Protein AF-A0A3D8IFV5-F1 (afdb_monomer)

Foldseek 3Di:
DDDLLLLLLLLLVLQLCCLVVPVVSLVCLQVSCVVSVQDDPSSVVSNCLNVLLVVCVVVQLLLLVLLDQPDDSVPDDSSLSSLSSSLLSCLQPNPDDNVVSLVSSLVSCVVPHDPVSSVVSSSSSVSCNVCSPDDSVRSVVSVVVSVVVVVVVVVVVVVVVVVVVVVVVVVPDDDDDDDDDDDDDDDDDDDDDDDDDDDDDDDDDDDDDDDDDDDDDDDDDDDDDDDDPDDDDDPPDPPPPPPPDDDDDD

Solvent-accessible surface area (backbone atoms only — not comparable to full-atom values): 16114 Å² total; per-residue (Å²): 130,70,50,72,67,59,36,48,52,52,38,32,52,53,42,27,44,33,75,72,71,37,64,70,48,74,80,42,50,66,61,54,33,51,76,71,58,35,54,69,74,51,35,54,51,35,51,51,54,45,53,53,34,66,76,36,45,71,63,43,50,51,50,52,43,68,50,38,85,90,58,62,70,85,76,50,52,60,62,59,46,21,40,49,41,51,36,48,41,43,56,64,73,44,90,62,57,57,68,57,45,49,52,52,42,38,56,48,29,65,75,77,50,54,78,69,52,31,58,51,53,48,57,40,49,54,45,38,67,74,49,54,85,60,52,72,67,58,53,51,52,52,51,50,54,54,50,53,55,53,50,54,51,52,51,52,52,52,53,52,50,56,52,51,55,54,54,56,62,63,70,70,63,81,79,82,81,76,82,91,82,83,88,87,88,86,89,87,83,90,81,91,80,90,86,89,87,85,89,81,89,81,91,88,87,85,88,85,87,86,83,88,82,88,84,84,90,85,90,82,81,89,86,80,89,79,86,86,87,77,79,88,88,82,88,84,67,84,87,73,82,83,82,86,80,75,86,79,88,132

Nearest PDB structures (foldseek):
  3imq-assembly1_A  TM=9.068E-01  e=9.605E-07  Escherichia coli K-12
  1tzw-assembly1_A  TM=9.323E-01  e=2.383E-06  Thermotoga maritima
  4eya-assembly1_A  TM=8.984E-01  e=5.123E-06  Aquifex aeolicus VF5
  1eyv-assembly1_A  TM=8.604E-01  e=5.123E-06  Mycobacterium tuberculosis
  3d3c-assembly3_C  TM=8.234E-01  e=8.264E-06  Escherichia coli K-12

InterPro domains:
  IPR006027 NusB/RsmB/TIM44 [PF01029] (6-130)
  IPR011605 NusB antitermination factor [MF_00073] (2-133)
  IPR011605 NusB antitermination factor [PTHR11078] (44-133)
  IPR011605 NusB antitermination factor [TIGR01951] (4-131)
  IPR035926 NusB-like superfamily [G3DSA:1.10.940.10] (1-135)
  IPR035926 NusB-like superfamily [SSF48013] (3-132)

Organism: NCBI:txid60246

pLDDT: mean 73.93, std 26.64, range [28.56, 98.62]

Mean predicted aligned error: 16.85 Å

Sequence (250 aa):
MATRSQVREVVVQLLYAYDSGNEGISKFVEEILEEHKIKNAQKNFAQELFSGVIANLESLDLRITHQLKDWDFERIGNIERAILRLGAYEIVFSKVDKAVVINEALEIAKNFSYELSVKFINGVLDGIAKNYKLSLKEIQVILEQQKISKEEEKARQKANETSKESLQKTIQKPRKVFGKSKVNTLKNTKSSRATKAKSKKSHHFKDKKSESRDSKSSKTKDLAAAQTKRGGKSGEKIQKNFKNLTPKDK

Structure (mmCIF, N/CA/C/O backbone):
data_AF-A0A3D8IFV5-F1
#
_entry.id   AF-A0A3D8IFV5-F1
#
loop_
_atom_site.group_PDB
_atom_site.id
_atom_site.type_symbol
_atom_site.label_atom_id
_atom_site.label_alt_id
_atom_site.label_comp_id
_atom_site.label_asym_id
_atom_site.label_entity_id
_atom_site.label_seq_id
_atom_site.pdbx_PDB_ins_code
_atom_site.Cartn_x
_atom_site.Cartn_y
_atom_site.Cartn_z
_atom_site.occupancy
_atom_site.B_iso_or_equiv
_atom_site.auth_seq_id
_atom_site.auth_comp_id
_atom_site.auth_asym_id
_atom_site.auth_atom_id
_atom_site.pdbx_PDB_model_num
ATOM 1 N N . MET A 1 1 ? -8.211 7.056 22.423 1.00 76.56 1 MET A N 1
ATOM 2 C CA . MET A 1 1 ? -8.727 6.429 21.183 1.00 76.56 1 MET A CA 1
ATOM 3 C C . MET A 1 1 ? -7.559 6.264 20.232 1.00 76.56 1 MET A C 1
ATOM 5 O O . MET A 1 1 ? -6.686 7.122 20.261 1.00 76.56 1 MET A O 1
ATOM 9 N N . ALA A 1 2 ? -7.519 5.185 19.449 1.00 90.06 2 ALA A N 1
ATOM 10 C CA . ALA A 1 2 ? -6.468 5.008 18.449 1.00 90.06 2 ALA A CA 1
ATOM 11 C C . ALA A 1 2 ? -6.519 6.135 17.402 1.00 90.06 2 ALA A C 1
ATOM 13 O O . ALA A 1 2 ? -7.611 6.592 17.037 1.00 90.06 2 ALA A O 1
ATOM 14 N N . THR A 1 3 ? -5.360 6.603 16.944 1.00 95.69 3 THR A N 1
ATOM 15 C CA . THR A 1 3 ? -5.266 7.590 15.859 1.00 95.69 3 THR A CA 1
ATOM 16 C C . THR A 1 3 ? -5.477 6.916 14.504 1.00 95.69 3 THR A C 1
ATOM 18 O O . THR A 1 3 ? -5.359 5.697 14.382 1.00 95.69 3 THR A O 1
ATOM 21 N N . ARG A 1 4 ? -5.781 7.693 13.456 1.00 95.94 4 ARG A N 1
ATOM 22 C CA . ARG A 1 4 ? -5.881 7.122 12.101 1.00 95.94 4 ARG A CA 1
ATOM 23 C C . ARG A 1 4 ? -4.552 6.569 11.598 1.00 95.94 4 ARG A C 1
ATOM 25 O O . ARG A 1 4 ? -4.563 5.552 10.918 1.00 95.94 4 ARG A O 1
ATOM 32 N N . SER A 1 5 ? -3.434 7.169 11.994 1.00 95.56 5 SER A N 1
ATOM 33 C CA . SER A 1 5 ? -2.099 6.653 11.688 1.00 95.56 5 SER A CA 1
ATOM 34 C C . SER A 1 5 ? -1.881 5.276 12.323 1.00 95.56 5 SER A C 1
ATOM 36 O O . SER A 1 5 ? -1.523 4.339 11.621 1.00 95.56 5 SER A O 1
ATOM 38 N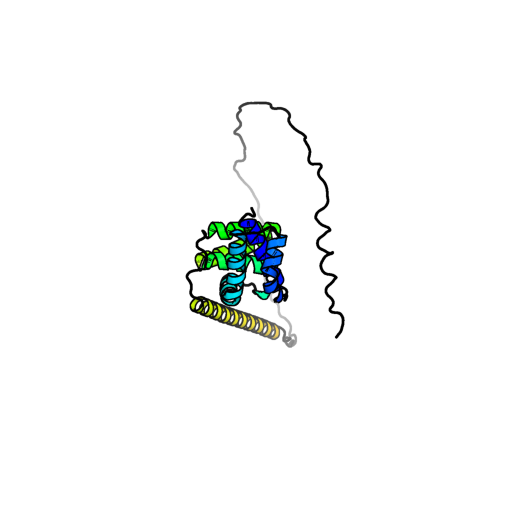 N . GLN A 1 6 ? -2.236 5.101 13.604 1.00 96.44 6 GLN A N 1
ATOM 39 C CA . GLN A 1 6 ? -2.173 3.791 14.273 1.00 96.44 6 GLN A CA 1
ATOM 40 C C . GLN A 1 6 ? -3.067 2.746 13.597 1.00 96.44 6 GLN A C 1
ATOM 42 O O . GLN A 1 6 ? -2.685 1.587 13.478 1.00 96.44 6 GLN A O 1
ATOM 47 N N . VAL A 1 7 ? -4.254 3.147 13.129 1.00 97.94 7 VAL A N 1
ATOM 48 C CA . VAL A 1 7 ? -5.128 2.251 12.361 1.00 97.94 7 VAL A CA 1
ATOM 49 C C . VAL A 1 7 ? -4.447 1.794 11.071 1.00 97.94 7 VAL A C 1
ATOM 51 O O . VAL A 1 7 ? -4.429 0.598 10.793 1.00 97.94 7 VAL A O 1
ATOM 54 N N . ARG A 1 8 ? -3.854 2.715 10.304 1.00 98.12 8 ARG A N 1
ATOM 55 C CA . ARG A 1 8 ? -3.148 2.373 9.062 1.00 98.12 8 ARG A CA 1
ATOM 56 C C . ARG A 1 8 ? -1.954 1.458 9.302 1.00 98.12 8 ARG A C 1
ATOM 58 O O . ARG A 1 8 ? -1.772 0.520 8.537 1.00 98.12 8 ARG A O 1
ATOM 65 N N . GLU A 1 9 ? -1.185 1.682 10.365 1.00 97.81 9 GLU A N 1
ATOM 66 C CA . GLU A 1 9 ? -0.072 0.798 10.735 1.00 97.81 9 GLU A CA 1
ATOM 67 C C . GLU A 1 9 ? -0.542 -0.646 10.949 1.00 97.81 9 GLU A C 1
ATOM 69 O O . GLU A 1 9 ? 0.073 -1.577 10.432 1.00 97.81 9 GLU A O 1
ATOM 74 N N . VAL A 1 10 ? -1.660 -0.840 11.658 1.00 98.00 10 VAL A N 1
ATOM 75 C CA . VAL A 1 10 ? -2.229 -2.179 11.876 1.00 98.00 10 VAL A CA 1
ATOM 76 C C . VAL A 1 10 ? -2.771 -2.773 10.575 1.00 98.00 10 VAL A C 1
ATOM 78 O O . VAL A 1 10 ? -2.558 -3.952 10.306 1.00 98.00 10 VAL A O 1
ATOM 81 N N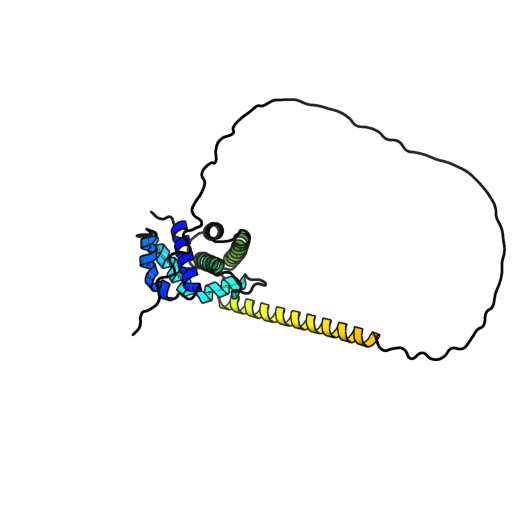 . VAL A 1 11 ? -3.405 -1.969 9.716 1.00 98.31 11 VAL A N 1
ATOM 82 C CA . VAL A 1 11 ? -3.851 -2.434 8.391 1.00 98.31 11 VAL A CA 1
ATOM 83 C C . VAL A 1 11 ? -2.666 -2.876 7.528 1.00 98.31 11 VAL A C 1
ATOM 85 O O . VAL A 1 11 ? -2.743 -3.919 6.886 1.00 98.31 11 VAL A O 1
ATOM 88 N N . VAL A 1 12 ? -1.542 -2.155 7.552 1.00 98.25 12 VAL A N 1
ATOM 89 C CA . VAL A 1 12 ? -0.317 -2.569 6.849 1.00 98.25 12 VAL A CA 1
ATOM 90 C C . VAL A 1 12 ? 0.221 -3.893 7.389 1.00 98.25 12 VAL A C 1
ATOM 92 O O . VAL A 1 12 ? 0.628 -4.739 6.598 1.00 98.25 12 VAL A O 1
ATOM 95 N N . GLN A 1 13 ? 0.180 -4.123 8.704 1.00 97.06 13 GLN A N 1
ATOM 96 C CA . GLN A 1 13 ? 0.580 -5.411 9.289 1.00 97.06 13 GLN A CA 1
ATOM 97 C C . GLN A 1 13 ? -0.328 -6.560 8.833 1.00 97.06 13 GLN A C 1
ATOM 99 O O . GLN A 1 13 ? 0.168 -7.633 8.490 1.00 97.06 13 GLN A O 1
ATOM 104 N N . LEU A 1 14 ? -1.644 -6.327 8.777 1.00 97.75 14 LEU A N 1
ATOM 105 C CA . LEU A 1 14 ? -2.614 -7.299 8.265 1.00 97.75 14 LEU A CA 1
ATOM 106 C C . LEU A 1 14 ? -2.351 -7.634 6.790 1.00 97.75 14 LEU A C 1
ATOM 108 O O . LEU A 1 14 ? -2.336 -8.807 6.422 1.00 97.75 14 LEU A O 1
ATOM 112 N N . LEU A 1 15 ? -2.101 -6.620 5.957 1.00 97.81 15 LEU A N 1
ATOM 113 C CA . LEU A 1 15 ? -1.774 -6.800 4.538 1.00 97.81 15 LEU A CA 1
ATOM 114 C C . LEU A 1 15 ? -0.444 -7.536 4.349 1.00 97.81 15 LEU A C 1
ATOM 116 O O . LEU A 1 15 ? -0.363 -8.463 3.554 1.00 97.81 15 LEU A O 1
ATOM 120 N N . TYR A 1 16 ? 0.580 -7.192 5.129 1.00 96.62 16 TYR A N 1
ATOM 121 C CA . TYR A 1 16 ? 1.859 -7.901 5.115 1.00 96.62 16 TYR A CA 1
ATOM 122 C C . TYR A 1 16 ? 1.698 -9.389 5.468 1.00 96.62 16 TYR A C 1
ATOM 124 O O . TYR A 1 16 ? 2.304 -10.255 4.830 1.00 96.62 16 TYR A O 1
ATOM 132 N N . ALA A 1 17 ? 0.886 -9.695 6.485 1.00 95.94 17 ALA A N 1
ATOM 133 C CA . ALA A 1 17 ? 0.598 -11.070 6.875 1.00 95.94 17 ALA A CA 1
ATOM 134 C C . ALA A 1 17 ? -0.138 -11.820 5.755 1.00 95.94 17 ALA A C 1
ATOM 136 O O . ALA A 1 17 ? 0.256 -12.938 5.421 1.00 95.94 17 ALA A O 1
ATOM 137 N N . TYR A 1 18 ? -1.142 -11.185 5.142 1.00 95.50 18 TYR A N 1
ATOM 138 C CA . TYR A 1 18 ? -1.866 -11.727 3.992 1.00 95.50 18 TYR A CA 1
ATOM 139 C C . TYR A 1 18 ? -0.904 -12.066 2.840 1.00 95.50 18 TYR A C 1
ATOM 141 O O . TYR A 1 18 ? -0.859 -13.206 2.380 1.00 95.50 18 TYR A O 1
ATOM 149 N N . ASP A 1 19 ? -0.041 -11.119 2.470 1.00 91.31 19 ASP A N 1
ATOM 150 C CA . ASP A 1 19 ? 0.929 -11.245 1.371 1.00 91.31 19 ASP A CA 1
ATOM 151 C C . ASP A 1 19 ? 2.013 -12.293 1.616 1.00 91.31 19 ASP A C 1
ATOM 153 O O . ASP A 1 19 ? 2.638 -12.791 0.681 1.00 91.31 19 ASP A O 1
ATOM 157 N N . SER A 1 20 ? 2.241 -12.650 2.877 1.00 91.50 20 SER A N 1
ATOM 158 C CA . SER A 1 20 ? 3.183 -13.701 3.261 1.00 91.50 20 SER A CA 1
ATOM 159 C C . SER A 1 20 ? 2.581 -15.111 3.138 1.00 91.50 20 SER A C 1
ATOM 161 O O . SER A 1 20 ? 3.180 -16.074 3.613 1.00 91.50 20 SER A O 1
ATOM 163 N N . GLY A 1 21 ? 1.403 -15.242 2.514 1.00 89.44 21 GLY A N 1
ATOM 164 C CA . GLY A 1 21 ? 0.689 -16.503 2.302 1.00 89.44 21 GLY A CA 1
ATOM 165 C C . GLY A 1 21 ? -0.293 -16.861 3.421 1.00 89.44 21 GLY A C 1
ATOM 166 O O . GLY A 1 21 ? -0.881 -17.940 3.396 1.00 89.44 21 GLY A O 1
ATOM 167 N N . ASN A 1 22 ? -0.497 -15.981 4.408 1.00 91.00 22 ASN A N 1
ATOM 168 C CA . ASN A 1 22 ? -1.481 -16.192 5.468 1.00 91.00 22 ASN A CA 1
ATOM 169 C C . ASN A 1 22 ? -2.833 -15.576 5.088 1.00 91.00 22 ASN A C 1
ATOM 171 O O . ASN A 1 22 ? -3.316 -14.649 5.733 1.00 91.00 22 ASN A O 1
ATOM 175 N N . GLU A 1 23 ? -3.476 -16.109 4.050 1.00 85.62 23 GLU A N 1
ATOM 176 C CA . GLU A 1 23 ? -4.791 -15.625 3.600 1.00 85.62 23 GLU A CA 1
ATOM 177 C C . GLU A 1 23 ? -5.871 -15.739 4.692 1.00 85.62 23 GLU A C 1
ATOM 179 O O . GLU A 1 23 ? -6.816 -14.944 4.752 1.00 85.62 23 GLU A O 1
ATOM 184 N N . GLY A 1 24 ? -5.695 -16.696 5.613 1.00 90.25 24 GLY A N 1
ATOM 185 C CA . GLY A 1 24 ? -6.550 -16.901 6.780 1.00 90.25 24 GLY A CA 1
ATOM 186 C C . GLY A 1 24 ? -6.585 -15.714 7.745 1.00 90.25 24 GLY A C 1
ATOM 187 O O . GLY A 1 24 ? -7.538 -15.616 8.520 1.00 90.25 24 GLY A O 1
ATOM 188 N N . ILE A 1 25 ? -5.623 -14.784 7.664 1.00 91.62 25 ILE A N 1
ATOM 189 C CA . ILE A 1 25 ? -5.569 -13.579 8.503 1.00 91.62 25 ILE A CA 1
ATOM 190 C C . ILE A 1 25 ? -6.841 -12.732 8.396 1.00 91.62 25 ILE A C 1
ATOM 192 O O . ILE A 1 25 ? -7.256 -12.118 9.376 1.00 91.62 25 ILE A O 1
ATOM 196 N N . SER A 1 26 ? -7.518 -12.771 7.244 1.00 91.81 26 SER A N 1
ATOM 197 C CA . SER A 1 26 ? -8.778 -12.057 7.010 1.00 91.81 26 SER A CA 1
ATOM 198 C C . SER A 1 26 ? -9.871 -12.429 8.019 1.00 91.81 26 SER A C 1
ATOM 200 O O . SER A 1 26 ? -10.732 -11.608 8.322 1.00 91.81 26 SER A O 1
ATOM 202 N N . LYS A 1 27 ? -9.826 -13.646 8.581 1.00 93.44 27 LYS A N 1
ATOM 203 C CA . LYS A 1 27 ? -10.772 -14.115 9.609 1.00 93.44 27 LYS A CA 1
ATOM 204 C C . LYS A 1 27 ? -10.479 -13.544 10.999 1.00 93.44 27 LYS A C 1
ATOM 206 O O . LYS A 1 27 ? -11.373 -13.510 11.834 1.00 93.44 27 LYS A O 1
ATOM 211 N N . PHE A 1 28 ? -9.251 -13.087 11.233 1.00 94.19 28 PHE A N 1
ATOM 212 C CA . PHE A 1 28 ? -8.759 -12.617 12.531 1.00 94.19 28 PHE A CA 1
ATOM 213 C C . PHE A 1 28 ? -8.627 -11.092 12.610 1.00 94.19 28 PHE A C 1
ATOM 215 O O . PHE A 1 28 ? -8.143 -10.569 13.609 1.00 94.19 28 PHE A O 1
ATOM 222 N N . VAL A 1 29 ? -9.073 -10.357 11.584 1.00 95.62 29 VAL A N 1
ATOM 223 C CA . VAL A 1 29 ? -9.003 -8.885 11.548 1.00 95.62 29 VAL A CA 1
ATOM 224 C C . VAL A 1 29 ? -9.625 -8.273 12.802 1.00 95.62 29 VAL A C 1
ATOM 226 O O . VAL A 1 29 ? -9.043 -7.384 13.408 1.00 95.62 29 VAL A O 1
ATOM 229 N N . GLU A 1 30 ? -10.792 -8.759 13.218 1.00 94.44 30 GLU A N 1
ATOM 230 C CA . GLU A 1 30 ? -11.495 -8.243 14.392 1.00 94.44 30 GLU A CA 1
ATOM 231 C C . GLU A 1 30 ? -10.712 -8.451 15.696 1.00 94.44 30 GLU A C 1
ATOM 233 O O . GLU A 1 30 ? -10.543 -7.499 16.458 1.00 94.44 30 GLU A O 1
ATOM 238 N N . GLU A 1 31 ? -10.170 -9.652 15.903 1.00 95.44 31 GLU A N 1
ATOM 239 C CA . GLU A 1 31 ? -9.353 -9.997 17.071 1.00 95.44 31 GLU A CA 1
ATOM 240 C C . GLU A 1 31 ? -8.075 -9.150 17.136 1.00 95.44 31 GLU A C 1
ATOM 242 O O . GLU A 1 31 ? -7.762 -8.562 18.172 1.00 95.44 31 GLU A O 1
ATOM 247 N N . ILE A 1 32 ? -7.384 -8.996 16.003 1.00 95.88 32 ILE A N 1
ATOM 248 C CA . ILE A 1 32 ? -6.150 -8.206 15.909 1.00 95.88 32 ILE A CA 1
ATOM 249 C C . ILE A 1 32 ? -6.428 -6.729 16.212 1.00 95.88 32 ILE A C 1
ATOM 251 O O . ILE A 1 32 ? -5.690 -6.084 16.959 1.00 95.88 32 ILE A O 1
ATOM 255 N N . LEU A 1 33 ? -7.520 -6.166 15.686 1.00 96.56 33 LEU A N 1
ATOM 256 C CA . LEU A 1 33 ? -7.896 -4.784 15.995 1.00 96.56 33 LEU A CA 1
ATOM 257 C C . LEU A 1 33 ? -8.195 -4.597 17.489 1.00 96.56 33 LEU A C 1
ATOM 259 O O . LEU A 1 33 ? -7.829 -3.569 18.069 1.00 96.56 33 LEU A O 1
ATOM 263 N N . GLU A 1 34 ? -8.815 -5.585 18.130 1.00 94.81 34 GLU A N 1
ATOM 264 C CA . GLU A 1 34 ? -9.097 -5.556 19.564 1.00 94.81 34 GLU A CA 1
ATOM 265 C C . GLU A 1 34 ? -7.831 -5.651 20.419 1.00 94.81 34 GLU A C 1
ATOM 267 O O . GLU A 1 34 ? -7.705 -4.885 21.383 1.00 94.81 34 GLU A O 1
ATOM 272 N N . GLU A 1 35 ? -6.864 -6.484 20.028 1.00 95.19 35 GLU A N 1
ATOM 273 C CA . GLU A 1 35 ? -5.538 -6.562 20.656 1.00 95.19 35 GLU A CA 1
ATOM 274 C C . GLU A 1 35 ? -4.822 -5.201 20.614 1.00 95.19 35 GLU A C 1
ATOM 276 O O . GLU A 1 35 ? -4.297 -4.718 21.624 1.00 95.19 35 GLU A O 1
ATOM 281 N N . HIS A 1 36 ? -4.913 -4.504 19.478 1.00 94.62 36 HIS A N 1
ATOM 282 C CA . HIS A 1 36 ? -4.393 -3.146 19.302 1.00 94.62 36 HIS A CA 1
ATOM 283 C C . HIS A 1 36 ? -5.257 -2.045 19.944 1.00 94.62 36 HIS A C 1
ATOM 285 O O . HIS A 1 36 ? -4.951 -0.856 19.819 1.00 94.62 36 HIS A O 1
ATOM 291 N N . LYS A 1 37 ? -6.323 -2.404 20.674 1.00 95.75 37 LYS A N 1
ATOM 292 C CA . LYS A 1 37 ? -7.264 -1.474 21.328 1.00 95.75 37 LYS A CA 1
ATOM 293 C C . LYS A 1 37 ? -7.940 -0.507 20.341 1.00 95.75 37 LYS A C 1
ATOM 295 O O . LYS A 1 37 ? -8.343 0.598 20.724 1.00 95.75 37 LYS A O 1
ATOM 300 N N . ILE A 1 38 ? -8.099 -0.920 19.085 1.00 95.75 38 ILE A N 1
ATOM 301 C CA . ILE A 1 38 ? -8.813 -0.192 18.034 1.00 95.75 38 ILE A CA 1
ATOM 302 C C . ILE A 1 38 ? -10.293 -0.578 18.105 1.00 95.75 38 ILE A C 1
ATOM 304 O O . ILE A 1 38 ? -10.665 -1.732 17.929 1.00 95.75 38 ILE A O 1
ATOM 308 N N . LYS A 1 39 ? -11.161 0.398 18.395 1.00 93.94 39 LYS A N 1
ATOM 309 C CA . LYS A 1 39 ? -12.594 0.170 18.654 1.00 93.94 39 LYS A CA 1
ATOM 310 C C . LYS A 1 39 ? -13.476 1.173 17.910 1.00 93.94 39 LYS A C 1
ATOM 312 O O . LYS A 1 39 ? -13.006 2.231 17.479 1.00 93.94 39 LYS A O 1
ATOM 317 N N . ASN A 1 40 ? -14.771 0.871 17.830 1.00 94.44 40 ASN A N 1
ATOM 318 C CA . ASN A 1 40 ? -15.823 1.757 17.317 1.00 94.44 40 ASN A CA 1
ATOM 319 C C . ASN A 1 40 ? -15.511 2.268 15.896 1.00 94.44 40 ASN A C 1
ATOM 321 O O . ASN A 1 40 ? -15.137 1.492 15.023 1.00 94.44 40 ASN A O 1
ATOM 325 N N . ALA A 1 41 ? -15.606 3.581 15.663 1.00 95.38 41 ALA A N 1
ATOM 326 C CA . ALA A 1 41 ? -15.353 4.197 14.361 1.00 95.38 41 ALA A CA 1
ATOM 327 C C . ALA A 1 41 ? -13.970 3.860 13.774 1.00 95.38 41 ALA A C 1
ATOM 329 O O . ALA A 1 41 ? -13.841 3.744 12.560 1.00 95.38 41 ALA A O 1
ATOM 330 N N . GLN A 1 42 ? -12.949 3.668 14.617 1.00 96.38 42 GLN A N 1
ATOM 331 C CA . GLN A 1 42 ? -11.615 3.298 14.138 1.00 96.38 42 GLN A CA 1
ATOM 332 C C . GLN A 1 42 ? -11.533 1.833 13.704 1.00 96.38 42 GLN A C 1
ATOM 334 O O . GLN A 1 42 ? -10.787 1.521 12.783 1.00 96.38 42 GLN A O 1
ATOM 339 N N . LYS A 1 43 ? -12.327 0.951 14.323 1.00 96.50 43 LYS A N 1
ATOM 340 C CA . LYS A 1 43 ? -12.465 -0.450 13.899 1.00 96.50 43 LYS A CA 1
ATOM 341 C C . LYS A 1 43 ? -13.133 -0.523 12.527 1.00 96.50 43 LYS A C 1
ATOM 343 O O . LYS A 1 43 ? -12.585 -1.152 11.631 1.00 96.50 43 LYS A O 1
ATOM 348 N N . ASN A 1 44 ? -14.227 0.217 12.337 1.00 96.62 44 ASN A N 1
ATOM 349 C CA . ASN A 1 44 ? -14.912 0.296 11.042 1.00 96.62 44 ASN A CA 1
ATOM 350 C C . ASN A 1 44 ? -13.984 0.854 9.954 1.00 96.62 44 ASN A C 1
ATOM 352 O O . ASN A 1 44 ? -13.908 0.293 8.868 1.00 96.62 44 ASN A O 1
ATOM 356 N N . PHE A 1 45 ? -13.231 1.914 10.269 1.00 96.88 45 PHE A N 1
ATOM 357 C CA . PHE A 1 45 ? -12.249 2.485 9.347 1.00 96.88 45 PHE A CA 1
ATOM 358 C C . PHE A 1 45 ? -11.157 1.472 8.967 1.00 96.88 45 PHE A C 1
ATOM 360 O O . PHE A 1 45 ? -10.839 1.327 7.793 1.00 96.88 45 PHE A O 1
ATOM 367 N N . ALA A 1 46 ? -10.618 0.724 9.934 1.00 97.69 46 ALA A N 1
ATOM 368 C CA . ALA A 1 46 ? -9.620 -0.310 9.666 1.00 97.69 46 ALA A CA 1
ATOM 369 C C . ALA A 1 46 ? -10.164 -1.432 8.766 1.00 97.69 46 ALA A C 1
ATOM 371 O O . ALA A 1 46 ? -9.497 -1.850 7.821 1.00 97.69 46 ALA A O 1
ATOM 372 N N . GLN A 1 47 ? -11.382 -1.901 9.050 1.00 97.12 47 GLN A N 1
ATOM 373 C CA . GLN A 1 47 ? -12.051 -2.942 8.270 1.00 97.12 47 GLN A CA 1
ATOM 374 C C . GLN A 1 47 ? -12.340 -2.477 6.841 1.00 97.12 47 GLN A C 1
ATOM 376 O O . GLN A 1 47 ? -12.107 -3.236 5.904 1.00 97.12 47 GLN A O 1
ATOM 381 N N . GLU A 1 48 ? -12.791 -1.235 6.663 1.00 97.50 48 GLU A N 1
ATOM 382 C CA . GLU A 1 48 ? -13.010 -0.624 5.348 1.00 97.50 48 GLU A CA 1
ATOM 383 C C . GLU A 1 48 ? -11.711 -0.563 4.537 1.00 97.50 48 GLU A C 1
ATOM 385 O O . GLU A 1 48 ? -11.692 -0.971 3.378 1.00 97.50 48 GLU A O 1
ATOM 390 N N . LEU A 1 49 ? -10.610 -0.116 5.150 1.00 98.31 49 LEU A N 1
ATOM 391 C CA . LEU A 1 49 ? -9.307 -0.071 4.485 1.00 98.31 49 LEU A CA 1
ATOM 392 C C . LEU A 1 49 ? -8.824 -1.470 4.088 1.00 98.31 49 LEU A C 1
ATOM 394 O O . LEU A 1 49 ? -8.467 -1.689 2.934 1.00 98.31 49 LEU A O 1
ATOM 398 N N . PHE A 1 50 ? -8.827 -2.421 5.025 1.00 98.19 50 PHE A N 1
ATOM 399 C CA . PHE A 1 50 ? -8.331 -3.771 4.764 1.00 98.19 50 PHE A CA 1
ATOM 400 C C . PHE A 1 50 ? -9.172 -4.484 3.698 1.00 98.19 50 PHE A C 1
ATOM 402 O O . PHE A 1 50 ? -8.635 -4.931 2.686 1.00 98.19 50 PHE A O 1
ATOM 409 N N . SER A 1 51 ? -10.495 -4.540 3.877 1.00 97.25 51 SER A N 1
ATOM 410 C CA . SER A 1 51 ? -11.394 -5.197 2.919 1.00 97.25 51 SER A CA 1
ATOM 411 C C . SER A 1 51 ? -11.372 -4.526 1.546 1.00 97.25 51 SER A C 1
ATOM 413 O O . SER A 1 51 ? -11.367 -5.216 0.529 1.00 97.25 51 SER A O 1
ATOM 415 N N . GLY A 1 52 ? -11.291 -3.195 1.508 1.00 97.94 52 GLY A N 1
ATOM 416 C CA . GLY A 1 52 ? -11.185 -2.433 0.274 1.00 97.94 52 GLY A CA 1
ATOM 417 C C . GLY A 1 52 ? -9.906 -2.733 -0.504 1.00 97.94 52 GLY A C 1
ATOM 418 O O . GLY A 1 52 ? -9.967 -2.906 -1.721 1.00 97.94 52 GLY A O 1
ATOM 419 N N . VAL A 1 53 ? -8.767 -2.868 0.182 1.00 98.31 53 VAL A N 1
ATOM 420 C CA . VAL A 1 53 ? -7.511 -3.290 -0.453 1.00 98.31 53 VAL A CA 1
ATOM 421 C C . VAL A 1 53 ? -7.632 -4.713 -0.995 1.00 98.31 53 VAL A C 1
ATOM 423 O O . VAL A 1 53 ? -7.353 -4.920 -2.173 1.00 98.31 53 VAL A O 1
ATOM 426 N N . ILE A 1 54 ? -8.103 -5.669 -0.183 1.00 97.44 54 ILE A N 1
ATOM 427 C CA . ILE A 1 54 ? -8.254 -7.076 -0.595 1.00 97.44 54 ILE A CA 1
ATOM 428 C C . ILE A 1 54 ? -9.174 -7.208 -1.819 1.00 97.44 54 ILE A C 1
ATOM 430 O O . ILE A 1 54 ? -8.845 -7.911 -2.772 1.00 97.44 54 ILE A O 1
ATOM 434 N N . ALA A 1 55 ? -10.291 -6.479 -1.843 1.00 97.38 55 ALA A N 1
ATOM 435 C CA . ALA A 1 55 ? -11.238 -6.503 -2.957 1.00 97.38 55 ALA A CA 1
ATOM 436 C C . ALA A 1 55 ? -10.681 -5.898 -4.260 1.00 97.38 55 ALA A C 1
ATOM 438 O O . ALA A 1 55 ? -11.229 -6.151 -5.330 1.00 97.38 55 ALA A O 1
ATOM 439 N N . ASN A 1 56 ? -9.616 -5.094 -4.186 1.00 97.00 56 ASN A N 1
ATOM 440 C CA . ASN A 1 56 ? -9.057 -4.365 -5.324 1.00 97.00 56 ASN A CA 1
ATOM 441 C C . ASN A 1 56 ? -7.594 -4.733 -5.626 1.00 97.00 56 ASN A C 1
ATOM 443 O O . ASN A 1 56 ? -6.944 -3.993 -6.362 1.00 97.00 56 ASN A O 1
ATOM 447 N N . LEU A 1 57 ? -7.070 -5.848 -5.100 1.00 95.69 57 LEU A N 1
ATOM 448 C CA . LEU A 1 57 ? -5.644 -6.202 -5.200 1.00 95.69 57 LEU A CA 1
ATOM 449 C C . LEU A 1 57 ? -5.095 -6.112 -6.626 1.00 95.69 57 LEU A C 1
ATOM 451 O O . LEU A 1 57 ? -4.136 -5.385 -6.857 1.00 95.69 57 LEU A O 1
ATOM 455 N N . GLU A 1 58 ? -5.742 -6.759 -7.595 1.00 95.00 58 GLU A N 1
ATOM 456 C CA . GLU A 1 58 ? -5.283 -6.763 -8.991 1.00 95.00 58 GLU A CA 1
ATOM 457 C C . GLU A 1 58 ? -5.233 -5.345 -9.591 1.00 95.00 58 GLU A C 1
ATOM 459 O O . GLU A 1 58 ? -4.255 -4.946 -10.224 1.00 95.00 58 GLU A O 1
ATOM 464 N N . SER A 1 59 ? -6.267 -4.541 -9.332 1.00 95.12 59 SER A N 1
ATOM 465 C CA . SER A 1 59 ? -6.352 -3.140 -9.764 1.00 95.12 59 SER A CA 1
ATOM 466 C C . SER A 1 59 ? -5.236 -2.285 -9.153 1.00 95.12 59 SER A C 1
ATOM 468 O O . SER A 1 59 ? -4.621 -1.462 -9.838 1.00 95.12 59 SER A O 1
ATOM 470 N N . LEU A 1 60 ? -4.956 -2.482 -7.864 1.00 96.88 60 LEU A N 1
ATOM 471 C CA . LEU A 1 60 ? -3.912 -1.762 -7.139 1.00 96.88 60 LEU A CA 1
ATOM 472 C C . LEU A 1 60 ? -2.518 -2.179 -7.616 1.00 96.88 60 LEU A C 1
ATOM 474 O O . LEU A 1 60 ? -1.686 -1.312 -7.881 1.00 96.88 60 LEU A O 1
ATOM 478 N N . ASP A 1 61 ? -2.287 -3.472 -7.810 1.00 96.12 61 ASP A N 1
ATOM 479 C CA . ASP A 1 61 ? -1.015 -4.019 -8.283 1.00 96.12 61 ASP A CA 1
ATOM 480 C C . ASP A 1 61 ? -0.688 -3.546 -9.695 1.00 96.12 61 ASP A C 1
ATOM 482 O O . ASP A 1 61 ? 0.449 -3.156 -9.967 1.00 96.12 61 ASP A O 1
ATOM 486 N N . LEU A 1 62 ? -1.684 -3.479 -10.582 1.00 94.50 62 LEU A N 1
ATOM 487 C CA . LEU A 1 62 ? -1.523 -2.898 -11.914 1.00 94.50 62 LEU A CA 1
ATOM 488 C C . LEU A 1 62 ? -1.145 -1.415 -11.844 1.00 94.50 62 LEU A C 1
ATOM 490 O O . LEU A 1 62 ? -0.240 -0.971 -12.552 1.00 94.50 62 LEU A O 1
ATOM 494 N N . ARG A 1 63 ? -1.800 -0.639 -10.973 1.00 95.56 63 ARG A N 1
ATOM 495 C CA . ARG A 1 63 ? -1.490 0.788 -10.779 1.00 95.56 63 ARG A CA 1
ATOM 496 C C . ARG A 1 63 ? -0.086 1.003 -10.229 1.00 95.56 63 ARG A C 1
ATOM 498 O O . ARG A 1 63 ? 0.595 1.920 -10.685 1.00 95.56 63 ARG A O 1
ATOM 505 N N . ILE A 1 64 ? 0.343 0.165 -9.287 1.00 96.56 64 ILE A N 1
ATOM 506 C CA . ILE A 1 64 ? 1.703 0.191 -8.749 1.00 96.56 64 ILE A CA 1
ATOM 507 C C . ILE A 1 64 ? 2.689 -0.167 -9.858 1.00 96.56 64 ILE A C 1
ATOM 509 O O . ILE A 1 64 ? 3.588 0.622 -10.132 1.00 96.56 64 ILE A O 1
ATOM 513 N N . THR A 1 65 ? 2.472 -1.288 -10.551 1.00 95.00 65 THR A N 1
ATOM 514 C CA . THR A 1 65 ? 3.332 -1.780 -11.640 1.00 95.00 65 THR A CA 1
ATOM 515 C C . THR A 1 65 ? 3.500 -0.747 -12.747 1.00 95.00 65 THR A C 1
ATOM 517 O O . THR A 1 65 ? 4.607 -0.531 -13.217 1.00 95.00 65 THR A O 1
ATOM 520 N N . HIS A 1 66 ? 2.438 -0.024 -13.103 1.00 93.06 66 HIS A N 1
ATOM 521 C CA . HIS A 1 66 ? 2.491 1.076 -14.068 1.00 93.06 66 HIS A CA 1
ATOM 522 C C . HIS A 1 66 ? 3.447 2.211 -13.675 1.00 93.06 66 HIS A C 1
ATOM 524 O O . HIS A 1 66 ? 3.972 2.904 -14.544 1.00 93.06 66 HIS A O 1
ATOM 530 N N . GLN A 1 67 ? 3.682 2.424 -12.379 1.00 94.88 67 GLN A N 1
ATOM 531 C CA . GLN A 1 67 ? 4.663 3.402 -11.901 1.00 94.88 67 GLN A CA 1
ATOM 532 C C . GLN A 1 67 ? 6.065 2.810 -11.715 1.00 94.88 67 GLN A C 1
ATOM 534 O O . GLN A 1 67 ? 7.024 3.559 -11.505 1.00 94.88 67 GLN A O 1
ATOM 539 N N . LEU A 1 68 ? 6.217 1.487 -11.813 1.00 91.94 68 LEU A N 1
ATOM 540 C CA . LEU A 1 68 ? 7.519 0.836 -11.791 1.00 91.94 68 LEU A CA 1
ATOM 541 C C . LEU A 1 68 ? 8.139 0.932 -13.183 1.00 91.94 68 LEU A C 1
ATOM 543 O O . LEU A 1 68 ? 7.643 0.364 -14.148 1.00 91.94 68 LEU A O 1
ATOM 547 N N . LYS A 1 69 ? 9.251 1.658 -13.293 1.00 80.00 69 LYS A N 1
ATOM 548 C CA . LYS A 1 69 ? 9.960 1.784 -14.572 1.00 80.00 69 LYS A CA 1
ATOM 549 C C . LYS A 1 69 ? 10.656 0.482 -14.942 1.00 80.00 69 LYS A C 1
ATOM 551 O O . LYS A 1 69 ? 10.295 -0.143 -15.927 1.00 80.00 69 LYS A O 1
ATOM 556 N N . ASP A 1 70 ? 11.635 0.069 -14.141 1.00 78.62 70 ASP A N 1
ATOM 557 C CA . ASP A 1 70 ? 12.523 -1.075 -14.419 1.00 78.62 70 ASP A CA 1
ATOM 558 C C . ASP A 1 70 ? 12.556 -2.088 -13.275 1.00 78.62 70 ASP A C 1
ATOM 560 O O . ASP A 1 70 ? 13.500 -2.863 -13.140 1.00 78.62 70 ASP A O 1
ATOM 564 N N . TRP A 1 71 ? 11.549 -2.036 -12.410 1.00 82.25 71 TRP A N 1
ATOM 565 C CA . TRP A 1 71 ? 11.460 -2.888 -11.236 1.00 82.25 71 TRP A CA 1
ATOM 566 C C . TRP A 1 71 ? 10.301 -3.853 -11.391 1.00 82.25 71 TRP A C 1
ATOM 568 O O . TRP A 1 71 ? 9.175 -3.443 -11.664 1.00 82.25 71 TRP A O 1
ATOM 578 N N . ASP A 1 72 ? 10.587 -5.131 -11.177 1.00 85.38 72 ASP A N 1
ATOM 579 C CA . ASP A 1 72 ? 9.547 -6.144 -11.111 1.00 85.38 72 ASP A CA 1
ATOM 580 C C . ASP A 1 72 ? 8.760 -5.952 -9.812 1.00 85.38 72 ASP A C 1
ATOM 582 O O . ASP A 1 72 ? 9.344 -5.844 -8.729 1.00 85.38 72 ASP A O 1
ATOM 586 N N . PHE A 1 73 ? 7.432 -5.956 -9.909 1.00 88.75 73 PHE A N 1
ATOM 587 C CA . PHE A 1 73 ? 6.546 -5.868 -8.747 1.00 88.75 73 PHE A CA 1
ATOM 588 C C . PHE A 1 73 ? 6.849 -6.963 -7.705 1.00 88.75 73 PHE A C 1
ATOM 590 O O . PHE A 1 73 ? 6.829 -6.729 -6.495 1.00 88.75 73 PHE A O 1
ATOM 597 N N . GLU A 1 74 ? 7.219 -8.155 -8.174 1.00 88.00 74 GLU A N 1
ATOM 598 C CA . GLU A 1 74 ? 7.565 -9.302 -7.332 1.00 88.00 74 GLU A CA 1
ATOM 599 C C . GLU A 1 74 ? 8.830 -9.086 -6.488 1.00 88.00 74 GLU A C 1
ATOM 601 O O . GLU A 1 74 ? 8.940 -9.662 -5.406 1.00 88.00 74 GLU A O 1
ATOM 606 N N . ARG A 1 75 ? 9.755 -8.225 -6.940 1.00 89.38 75 ARG A N 1
ATOM 607 C CA . ARG A 1 75 ? 11.008 -7.905 -6.231 1.00 89.38 75 ARG A CA 1
ATOM 608 C C . ARG A 1 75 ? 10.828 -6.879 -5.116 1.00 89.38 75 ARG A C 1
ATOM 610 O O . ARG A 1 75 ? 11.754 -6.676 -4.332 1.00 89.38 75 ARG A O 1
ATOM 617 N N . ILE A 1 76 ? 9.679 -6.210 -5.059 1.00 93.06 76 ILE A N 1
ATOM 618 C CA . ILE A 1 76 ? 9.363 -5.284 -3.973 1.00 93.06 76 ILE A CA 1
ATOM 619 C C . ILE A 1 76 ? 9.170 -6.101 -2.693 1.00 93.06 76 ILE A C 1
ATOM 621 O O . ILE A 1 76 ? 8.479 -7.122 -2.703 1.00 93.06 76 ILE A O 1
ATOM 625 N N . GLY A 1 77 ? 9.772 -5.655 -1.589 1.00 93.50 77 GLY A N 1
ATOM 626 C CA . GLY A 1 77 ? 9.602 -6.314 -0.299 1.00 93.50 77 GLY A CA 1
ATOM 627 C C . GLY A 1 77 ? 8.137 -6.321 0.149 1.00 93.50 77 GLY A C 1
ATOM 628 O O . GLY A 1 77 ? 7.353 -5.429 -0.181 1.00 93.50 77 GLY A O 1
ATOM 629 N N . ASN A 1 78 ? 7.747 -7.361 0.891 1.00 94.38 78 ASN A N 1
ATOM 630 C CA . ASN A 1 78 ? 6.356 -7.563 1.315 1.00 94.38 78 ASN A CA 1
ATOM 631 C C . ASN A 1 78 ? 5.808 -6.355 2.085 1.00 94.38 78 ASN A C 1
ATOM 633 O O . ASN A 1 78 ? 4.650 -5.987 1.910 1.00 94.38 78 ASN A O 1
ATOM 637 N N . ILE A 1 79 ? 6.637 -5.725 2.921 1.00 96.25 79 ILE A N 1
ATOM 638 C CA . ILE A 1 79 ? 6.210 -4.579 3.722 1.00 96.25 79 ILE A CA 1
ATOM 639 C C . ILE A 1 79 ? 6.017 -3.329 2.860 1.00 96.25 79 ILE A C 1
ATOM 641 O O . ILE A 1 79 ? 5.012 -2.637 3.003 1.00 96.25 79 ILE A O 1
ATOM 645 N N . GLU A 1 80 ? 6.915 -3.068 1.907 1.00 96.81 80 GLU A N 1
ATOM 646 C CA . GLU A 1 80 ? 6.756 -1.969 0.956 1.00 96.81 80 GLU A CA 1
ATOM 647 C C . GLU A 1 80 ? 5.522 -2.182 0.078 1.00 96.81 80 GLU A C 1
ATOM 649 O O . GLU A 1 80 ? 4.771 -1.234 -0.138 1.00 96.81 80 GLU A O 1
ATOM 654 N N . ARG A 1 81 ? 5.264 -3.417 -0.379 1.00 96.81 81 ARG A N 1
ATOM 655 C CA . ARG A 1 81 ? 4.040 -3.749 -1.125 1.00 96.81 81 ARG A CA 1
ATOM 656 C C . ARG A 1 81 ? 2.783 -3.472 -0.314 1.00 96.81 81 ARG A C 1
ATOM 658 O O . ARG A 1 81 ? 1.874 -2.832 -0.836 1.00 96.81 81 ARG A O 1
ATOM 665 N N . ALA A 1 82 ? 2.742 -3.885 0.951 1.00 97.81 82 ALA A N 1
ATOM 666 C CA . ALA A 1 82 ? 1.607 -3.626 1.832 1.00 97.81 82 ALA A CA 1
ATOM 667 C C . ALA A 1 82 ? 1.343 -2.116 2.001 1.00 97.81 82 ALA A C 1
ATOM 669 O O . ALA A 1 82 ? 0.202 -1.666 1.874 1.00 97.81 82 ALA A O 1
ATOM 670 N N . ILE A 1 83 ? 2.398 -1.317 2.208 1.00 98.44 83 ILE A N 1
ATOM 671 C CA . ILE A 1 83 ? 2.295 0.149 2.316 1.00 98.44 83 ILE A CA 1
ATOM 672 C C . ILE A 1 83 ? 1.813 0.764 0.996 1.00 98.44 83 ILE A C 1
ATOM 674 O O . ILE A 1 83 ? 0.906 1.597 0.996 1.00 98.44 83 ILE A O 1
ATOM 678 N N . LEU A 1 84 ? 2.389 0.343 -0.135 1.00 98.38 84 LEU A N 1
ATOM 679 C CA . LEU A 1 84 ? 2.011 0.829 -1.461 1.00 98.38 84 LEU A CA 1
ATOM 680 C C . LEU A 1 84 ? 0.556 0.507 -1.795 1.00 98.38 84 LEU A C 1
ATOM 682 O O . LEU A 1 84 ? -0.145 1.375 -2.307 1.00 98.38 84 LEU A O 1
ATOM 686 N N . ARG A 1 85 ? 0.085 -0.704 -1.484 1.00 98.44 85 ARG A N 1
ATOM 687 C CA . ARG A 1 85 ? -1.303 -1.125 -1.713 1.00 98.44 85 ARG A CA 1
ATOM 688 C C . ARG A 1 85 ? -2.284 -0.306 -0.887 1.00 98.44 85 ARG A C 1
ATOM 690 O O . ARG A 1 85 ? -3.264 0.187 -1.445 1.00 98.44 85 ARG A O 1
ATOM 697 N N . LEU A 1 86 ? -1.999 -0.092 0.400 1.00 98.62 86 LEU A N 1
ATOM 698 C CA . LEU A 1 86 ? -2.841 0.755 1.245 1.00 98.62 86 LEU A CA 1
ATOM 699 C C . LEU A 1 86 ? -2.871 2.206 0.741 1.00 98.62 86 LEU A C 1
ATOM 701 O O . LEU A 1 86 ? -3.947 2.778 0.565 1.00 98.62 86 LEU A O 1
ATOM 705 N N . GLY A 1 87 ? -1.702 2.785 0.451 1.00 98.50 87 GLY A N 1
ATOM 706 C CA . GLY A 1 87 ? -1.600 4.153 -0.060 1.00 98.50 87 GLY A CA 1
ATOM 707 C C . GLY A 1 87 ? -2.297 4.327 -1.412 1.00 98.50 87 GLY A C 1
ATOM 708 O O . GLY A 1 87 ? -3.047 5.282 -1.609 1.00 98.50 87 GLY A O 1
ATOM 709 N N . ALA A 1 88 ? -2.116 3.380 -2.335 1.00 98.44 88 ALA A N 1
ATOM 710 C CA . ALA A 1 88 ? -2.784 3.381 -3.632 1.00 98.44 88 ALA A CA 1
ATOM 711 C C . ALA A 1 88 ? -4.308 3.273 -3.486 1.00 98.44 88 ALA A C 1
ATOM 713 O O . ALA A 1 88 ? -5.036 3.999 -4.165 1.00 98.44 88 ALA A O 1
ATOM 714 N N . TYR A 1 89 ? -4.794 2.420 -2.580 1.00 98.56 89 TYR A N 1
ATOM 715 C CA . TYR A 1 89 ? -6.220 2.299 -2.295 1.00 98.56 89 TYR A CA 1
ATOM 716 C C . TYR A 1 89 ? -6.803 3.621 -1.799 1.00 98.56 89 TYR A C 1
ATOM 718 O O . TYR A 1 89 ? -7.785 4.114 -2.355 1.00 98.56 89 TYR A O 1
ATOM 726 N N . GLU A 1 90 ? -6.170 4.251 -0.810 1.00 98.19 90 GLU A N 1
ATOM 727 C CA . GLU A 1 90 ? -6.656 5.528 -0.293 1.00 98.19 90 GLU A CA 1
ATOM 728 C C . GLU A 1 90 ? -6.596 6.648 -1.346 1.00 98.19 90 GLU A C 1
ATOM 730 O O . GLU A 1 90 ? -7.521 7.456 -1.414 1.00 98.19 90 GLU A O 1
ATOM 735 N N . ILE A 1 91 ? -5.578 6.686 -2.213 1.00 98.31 91 ILE A N 1
ATOM 736 C CA . ILE A 1 91 ? -5.495 7.667 -3.312 1.00 98.31 91 ILE A CA 1
ATOM 737 C C . ILE A 1 91 ? -6.656 7.512 -4.303 1.00 98.31 91 ILE A C 1
ATOM 739 O O . ILE A 1 91 ? -7.189 8.515 -4.787 1.00 98.31 91 ILE A O 1
ATOM 743 N N . VAL A 1 92 ? -7.016 6.272 -4.638 1.00 96.50 92 VAL A N 1
ATOM 744 C CA . VAL A 1 92 ? -7.987 5.972 -5.700 1.00 96.50 92 VAL A CA 1
ATOM 745 C C . VAL A 1 92 ? -9.425 6.024 -5.190 1.00 96.50 92 VAL A C 1
ATOM 747 O O . VAL A 1 92 ? -10.296 6.545 -5.887 1.00 96.50 92 VAL A O 1
ATOM 750 N N . PHE A 1 93 ? -9.681 5.497 -3.993 1.00 95.69 93 PHE A N 1
ATOM 751 C CA . PHE A 1 93 ? -11.038 5.234 -3.510 1.00 95.69 93 PHE A CA 1
ATOM 752 C C . PHE A 1 93 ? -11.467 6.128 -2.346 1.00 95.69 93 PHE A C 1
ATOM 754 O O . PHE A 1 93 ? -12.666 6.299 -2.120 1.00 95.69 93 PHE A O 1
ATOM 761 N N . SER A 1 94 ? -10.528 6.728 -1.608 1.00 93.31 94 SER A N 1
ATOM 762 C CA . SER A 1 94 ? -10.879 7.580 -0.470 1.00 93.31 94 SER A CA 1
ATOM 763 C C . SER A 1 94 ? -11.096 9.042 -0.874 1.00 93.31 94 SER A C 1
ATOM 765 O O . SER A 1 94 ? -10.645 9.528 -1.912 1.00 93.31 94 SER A O 1
ATOM 767 N N . LYS A 1 95 ? -11.769 9.786 0.009 1.00 93.31 95 LYS A N 1
ATOM 768 C CA . LYS A 1 95 ? -11.935 11.245 -0.103 1.00 93.31 95 LYS A CA 1
ATOM 769 C C . LYS A 1 95 ? -10.796 12.029 0.564 1.00 93.31 95 LYS A C 1
ATOM 771 O O . LYS A 1 95 ? -10.863 13.255 0.610 1.00 93.31 95 LYS A O 1
ATOM 776 N N . VAL A 1 96 ? -9.792 11.345 1.117 1.00 94.88 96 VAL A N 1
ATOM 777 C CA . VAL A 1 96 ? -8.665 11.978 1.812 1.00 94.88 96 VAL A CA 1
ATOM 778 C C . VAL A 1 96 ? -7.792 12.718 0.796 1.00 94.88 96 VAL A C 1
ATOM 780 O O . VAL A 1 96 ? -7.686 12.333 -0.372 1.00 94.88 96 VAL A O 1
ATOM 783 N N . ASP A 1 97 ? -7.193 13.825 1.229 1.00 97.31 97 ASP A N 1
ATOM 784 C CA . ASP A 1 97 ? -6.227 14.537 0.405 1.00 97.31 97 ASP A CA 1
ATOM 785 C C . ASP A 1 97 ? -5.013 13.646 0.092 1.00 97.31 97 ASP A C 1
ATOM 787 O O . ASP A 1 97 ? -4.514 12.912 0.946 1.00 97.31 97 ASP A O 1
ATOM 791 N N . LYS A 1 98 ? -4.535 13.702 -1.151 1.00 97.50 98 LYS A N 1
ATOM 792 C CA . LYS A 1 98 ? -3.543 12.753 -1.669 1.00 97.50 98 LYS A CA 1
ATOM 793 C C . LYS A 1 98 ? -2.190 12.999 -1.012 1.00 97.50 98 LYS A C 1
ATOM 795 O O . LYS A 1 98 ? -1.492 12.039 -0.710 1.00 97.50 98 LYS A O 1
ATOM 800 N N . ALA A 1 99 ? -1.856 14.258 -0.722 1.00 97.75 99 ALA A N 1
ATOM 801 C CA . ALA A 1 99 ? -0.634 14.594 -0.006 1.00 97.75 99 ALA A CA 1
ATOM 802 C C . ALA A 1 99 ? -0.675 14.062 1.432 1.00 97.75 99 ALA A C 1
ATOM 804 O O . ALA A 1 99 ? 0.339 13.588 1.937 1.00 97.75 99 ALA A O 1
ATOM 805 N N . VAL A 1 100 ? -1.850 14.067 2.074 1.00 98.19 100 VAL A N 1
ATOM 806 C CA . VAL A 1 100 ? -2.024 13.457 3.403 1.00 98.19 100 VAL A CA 1
ATOM 807 C C . VAL A 1 100 ? -1.818 11.945 3.338 1.00 98.19 100 VAL A C 1
ATOM 809 O O . VAL A 1 100 ? -1.066 11.414 4.147 1.00 98.19 100 VAL A O 1
ATOM 812 N N . VAL A 1 101 ? -2.427 11.254 2.368 1.00 98.44 101 VAL A N 1
ATOM 813 C CA . VAL A 1 101 ? -2.243 9.798 2.197 1.00 98.44 101 VAL A CA 1
ATOM 814 C C . VAL A 1 101 ? -0.773 9.446 1.972 1.00 98.44 101 VAL A C 1
ATOM 816 O O . VAL A 1 101 ? -0.256 8.532 2.612 1.00 98.44 101 VAL A O 1
ATOM 819 N N . ILE A 1 102 ? -0.089 10.190 1.098 1.00 98.50 102 ILE A N 1
ATOM 820 C CA . ILE A 1 102 ? 1.335 9.983 0.820 1.00 98.50 102 ILE A CA 1
ATOM 821 C C . ILE A 1 102 ? 2.148 10.184 2.098 1.00 98.50 102 ILE A C 1
ATOM 823 O O . ILE A 1 102 ? 2.887 9.283 2.479 1.00 98.50 102 ILE A O 1
ATOM 827 N N . ASN A 1 103 ? 1.964 11.301 2.808 1.00 98.44 103 ASN A N 1
ATOM 828 C CA . ASN A 1 103 ? 2.688 11.570 4.052 1.00 98.44 103 ASN A CA 1
ATOM 829 C C . ASN A 1 103 ? 2.492 10.459 5.094 1.00 98.44 103 ASN A C 1
ATOM 831 O O . ASN A 1 103 ? 3.467 10.008 5.687 1.00 98.44 103 ASN A O 1
ATOM 835 N N . GLU A 1 104 ? 1.265 9.966 5.278 1.00 98.12 104 GLU A N 1
ATOM 836 C CA . GLU A 1 104 ? 0.986 8.854 6.196 1.00 98.12 104 GLU A CA 1
ATOM 837 C C . GLU A 1 104 ? 1.715 7.571 5.773 1.00 98.12 104 GLU A C 1
ATOM 839 O O . GLU A 1 104 ? 2.317 6.902 6.611 1.00 98.12 104 GLU A O 1
ATOM 844 N N . ALA A 1 105 ? 1.738 7.250 4.477 1.00 98.25 105 ALA A N 1
ATOM 845 C CA . ALA A 1 105 ? 2.489 6.105 3.967 1.00 98.25 105 ALA A CA 1
ATOM 846 C C . ALA A 1 105 ? 4.005 6.245 4.205 1.00 98.25 105 ALA A C 1
ATOM 848 O O . ALA A 1 105 ? 4.670 5.253 4.510 1.00 98.25 105 ALA A O 1
ATOM 849 N N . LEU A 1 106 ? 4.556 7.462 4.114 1.00 98.06 106 LEU A N 1
ATOM 850 C CA . LEU A 1 106 ? 5.969 7.720 4.406 1.00 98.06 106 LEU A CA 1
ATOM 851 C C . LEU A 1 106 ? 6.296 7.572 5.890 1.00 98.06 106 LEU A C 1
ATOM 853 O O . LEU A 1 106 ? 7.344 7.018 6.218 1.00 98.06 106 LEU A O 1
ATOM 857 N N . GLU A 1 107 ? 5.426 8.043 6.783 1.00 97.44 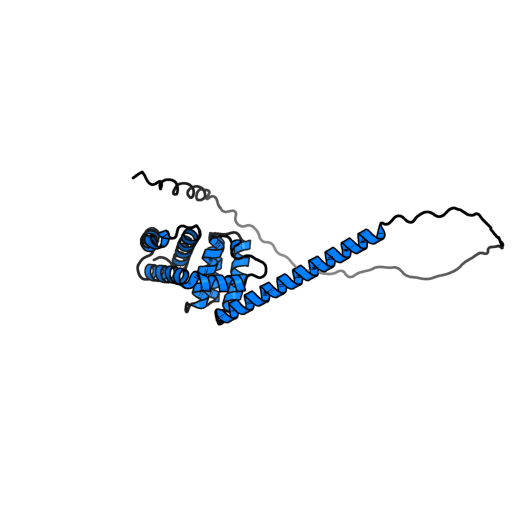107 GLU A N 1
ATOM 858 C CA . GLU A 1 107 ? 5.615 7.852 8.225 1.00 97.44 107 GLU A CA 1
ATOM 859 C C . GLU A 1 107 ? 5.580 6.364 8.595 1.00 97.44 107 GLU A C 1
ATOM 861 O O . GLU A 1 107 ? 6.455 5.887 9.318 1.00 97.44 107 GLU A O 1
ATOM 866 N N . ILE A 1 108 ? 4.661 5.593 8.008 1.00 97.56 108 ILE A N 1
ATOM 867 C CA . ILE A 1 108 ? 4.627 4.135 8.181 1.00 97.56 108 ILE A CA 1
ATOM 868 C C . ILE A 1 108 ? 5.917 3.501 7.636 1.00 97.56 108 ILE A C 1
ATOM 870 O O . ILE A 1 108 ? 6.540 2.678 8.305 1.00 97.56 108 ILE A O 1
ATOM 874 N N . ALA A 1 109 ? 6.377 3.911 6.452 1.00 97.06 109 ALA A N 1
ATOM 875 C CA . ALA A 1 109 ? 7.607 3.389 5.861 1.00 97.06 109 ALA A CA 1
ATOM 876 C C . ALA A 1 109 ? 8.846 3.640 6.734 1.00 97.06 109 ALA A C 1
ATOM 878 O O . ALA A 1 109 ? 9.698 2.760 6.834 1.00 97.06 109 ALA A O 1
ATOM 879 N N . LYS A 1 110 ? 8.935 4.794 7.407 1.00 95.94 110 LYS A N 1
ATOM 880 C CA . LYS A 1 110 ? 10.023 5.094 8.356 1.00 95.94 110 LYS A CA 1
ATOM 881 C C . LYS A 1 110 ? 10.013 4.168 9.574 1.00 95.94 110 LYS A C 1
ATOM 883 O O . LYS A 1 110 ? 11.075 3.891 10.124 1.00 95.94 110 LYS A O 1
ATOM 888 N N . ASN A 1 111 ? 8.837 3.694 9.986 1.00 92.81 111 ASN A N 1
ATOM 889 C CA . ASN A 1 111 ? 8.685 2.810 11.143 1.00 92.81 111 ASN A CA 1
ATOM 890 C C . ASN A 1 111 ? 9.017 1.346 10.820 1.00 92.81 111 ASN A C 1
ATOM 892 O O . ASN A 1 111 ? 9.510 0.630 11.692 1.00 92.81 111 ASN A O 1
ATOM 896 N N . PHE A 1 112 ? 8.758 0.896 9.587 1.00 89.44 112 PHE A N 1
ATOM 897 C CA . PHE A 1 112 ? 8.868 -0.520 9.214 1.00 89.44 112 PHE A CA 1
ATOM 898 C C . PHE A 1 112 ? 9.965 -0.851 8.196 1.00 89.44 112 PHE A C 1
ATOM 900 O O . PHE A 1 112 ? 10.229 -2.030 7.967 1.00 89.44 112 PHE A O 1
ATOM 907 N N . SER A 1 113 ? 10.592 0.144 7.568 1.00 87.19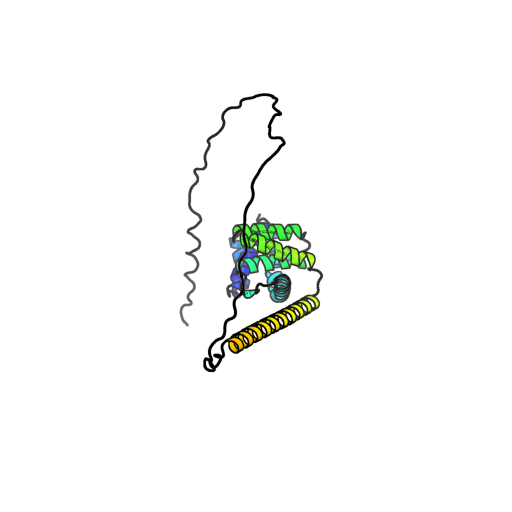 113 SER A N 1
ATOM 908 C CA . SER A 1 113 ? 11.525 -0.078 6.464 1.00 87.19 113 SER A CA 1
ATOM 909 C C . SER A 1 113 ? 12.750 0.847 6.506 1.00 87.19 113 SER A C 1
ATOM 911 O O . SER A 1 113 ? 12.940 1.650 7.418 1.00 87.19 113 SER A O 1
ATOM 913 N N . TYR A 1 114 ? 13.639 0.680 5.528 1.00 87.00 114 TYR A N 1
ATOM 914 C CA . TYR A 1 114 ? 14.875 1.433 5.370 1.00 87.00 114 TYR A CA 1
ATOM 915 C C . TYR A 1 114 ? 14.632 2.803 4.723 1.00 87.00 114 TYR A C 1
ATOM 917 O O . TYR A 1 114 ? 13.654 3.028 4.011 1.00 87.00 114 TYR A O 1
ATOM 925 N N . GLU A 1 115 ? 15.587 3.720 4.887 1.00 85.88 115 GLU A N 1
ATOM 926 C CA . GLU A 1 115 ? 15.492 5.085 4.349 1.00 85.88 115 GLU A CA 1
ATOM 927 C C . GLU A 1 115 ? 15.299 5.122 2.819 1.00 85.88 115 GLU A C 1
ATOM 929 O O . GLU A 1 115 ? 14.565 5.961 2.291 1.00 85.88 115 GLU A O 1
ATOM 934 N N . LEU A 1 116 ? 15.916 4.183 2.092 1.00 90.12 116 LEU A N 1
ATOM 935 C CA . LEU A 1 116 ? 15.741 4.052 0.641 1.00 90.12 116 LEU A CA 1
ATOM 936 C C . LEU A 1 116 ? 14.292 3.711 0.260 1.00 90.12 116 LEU A C 1
ATOM 938 O O . LEU A 1 116 ? 13.794 4.221 -0.747 1.00 90.12 116 LEU A O 1
ATOM 942 N N . SER A 1 117 ? 13.597 2.921 1.081 1.00 92.56 117 SER A N 1
ATOM 943 C CA . SER A 1 117 ? 12.206 2.532 0.846 1.00 92.56 117 SER A CA 1
ATOM 944 C C . SER A 1 117 ? 11.252 3.713 0.974 1.00 92.56 117 SER A C 1
ATOM 946 O O . SER A 1 117 ? 10.309 3.810 0.197 1.00 92.56 117 SER A O 1
ATOM 948 N N . VAL A 1 118 ? 11.524 4.669 1.869 1.00 95.94 118 VAL A N 1
ATOM 949 C CA . VAL A 1 118 ? 10.713 5.893 2.005 1.00 95.94 118 VAL A CA 1
ATOM 950 C C . VAL A 1 118 ? 10.723 6.696 0.699 1.00 95.94 118 VAL A C 1
ATOM 952 O O . VAL A 1 118 ? 9.672 7.083 0.193 1.00 95.94 118 VAL A O 1
ATOM 955 N N . LYS A 1 119 ? 11.907 6.907 0.106 1.00 95.38 119 LYS A N 1
ATOM 956 C CA . LYS A 1 119 ? 12.043 7.635 -1.170 1.00 95.38 119 LYS A CA 1
ATOM 957 C C . L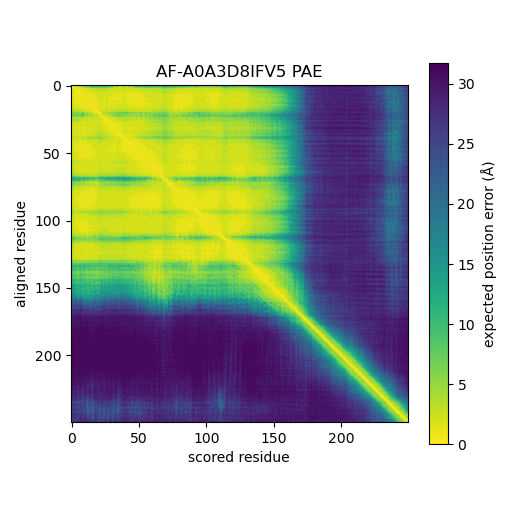YS A 1 119 ? 11.369 6.889 -2.321 1.00 95.38 119 LYS A C 1
ATOM 959 O O . LYS A 1 119 ? 10.719 7.513 -3.158 1.00 95.38 119 LYS A O 1
ATOM 964 N N . PHE A 1 120 ? 11.517 5.565 -2.346 1.00 95.56 120 PHE A N 1
ATOM 965 C CA . PHE A 1 120 ? 10.870 4.700 -3.327 1.00 95.56 120 PHE A CA 1
ATOM 966 C C . PHE A 1 120 ? 9.338 4.782 -3.238 1.00 95.56 120 PHE A C 1
ATOM 968 O O . PHE A 1 120 ? 8.688 5.090 -4.236 1.00 95.56 120 PHE A O 1
ATOM 975 N N . ILE A 1 121 ? 8.774 4.592 -2.041 1.00 97.19 121 ILE A N 1
ATOM 976 C CA . ILE A 1 121 ? 7.329 4.660 -1.786 1.00 97.19 121 ILE A CA 1
ATOM 977 C C . ILE A 1 121 ? 6.777 6.028 -2.184 1.00 97.19 121 ILE A C 1
ATOM 979 O O . ILE A 1 121 ? 5.765 6.086 -2.880 1.00 97.19 121 ILE A O 1
ATOM 983 N N . ASN A 1 122 ? 7.472 7.117 -1.830 1.00 97.62 122 ASN A N 1
ATOM 984 C CA . ASN A 1 122 ? 7.068 8.460 -2.240 1.00 97.62 122 ASN A CA 1
ATOM 985 C C . ASN A 1 122 ? 6.950 8.577 -3.764 1.00 97.62 122 ASN A C 1
ATOM 987 O O . ASN A 1 122 ? 5.916 8.989 -4.278 1.00 97.62 122 ASN A O 1
ATOM 991 N N . GLY A 1 123 ? 7.995 8.169 -4.492 1.00 96.81 123 GLY A N 1
ATOM 992 C CA . GLY A 1 123 ? 8.023 8.273 -5.951 1.00 96.81 123 GLY A CA 1
ATOM 993 C C . GLY A 1 123 ? 6.906 7.482 -6.636 1.00 96.81 123 GLY A C 1
ATOM 994 O O . GLY A 1 123 ? 6.299 7.978 -7.587 1.00 96.81 123 GLY A O 1
ATOM 995 N N . VAL A 1 124 ? 6.606 6.278 -6.142 1.00 97.38 124 VAL A N 1
ATOM 996 C CA . VAL A 1 124 ? 5.523 5.441 -6.678 1.00 97.38 124 VAL A CA 1
ATOM 997 C C . VAL A 1 124 ? 4.158 6.065 -6.387 1.00 97.38 124 VAL A C 1
ATOM 999 O O . VAL A 1 124 ? 3.358 6.231 -7.309 1.00 97.38 124 VAL A O 1
ATOM 1002 N N . LEU A 1 125 ? 3.886 6.454 -5.136 1.00 98.19 125 LEU A N 1
ATOM 1003 C CA . LEU A 1 125 ? 2.586 7.016 -4.759 1.00 98.19 125 LEU A CA 1
ATOM 1004 C C . LEU A 1 125 ? 2.326 8.383 -5.407 1.00 98.19 125 LEU A C 1
ATOM 1006 O O . LEU A 1 125 ? 1.202 8.628 -5.840 1.00 98.19 125 LEU A O 1
ATOM 1010 N N . ASP A 1 126 ? 3.347 9.230 -5.571 1.00 97.94 126 ASP A N 1
ATOM 1011 C CA . ASP A 1 126 ? 3.253 10.475 -6.351 1.00 97.94 126 ASP A CA 1
ATOM 1012 C C . ASP A 1 126 ? 2.844 10.200 -7.806 1.00 97.94 126 ASP A C 1
ATOM 1014 O O . ASP A 1 126 ? 2.020 10.912 -8.390 1.00 97.94 126 ASP A O 1
ATOM 1018 N N . GLY A 1 127 ? 3.417 9.155 -8.407 1.00 96.81 127 GLY A N 1
ATOM 1019 C CA . GLY A 1 127 ? 3.066 8.705 -9.750 1.00 96.81 127 GLY A CA 1
ATOM 1020 C C . GLY A 1 127 ? 1.609 8.249 -9.850 1.00 96.81 127 GLY A C 1
ATOM 1021 O O . GLY A 1 127 ? 0.883 8.661 -10.758 1.00 96.81 127 GLY A O 1
ATOM 1022 N N . ILE A 1 128 ? 1.143 7.461 -8.876 1.00 96.94 128 ILE A N 1
ATOM 1023 C CA . ILE A 1 128 ? -0.257 7.021 -8.803 1.00 96.94 128 ILE A CA 1
ATOM 1024 C C . ILE A 1 128 ? -1.184 8.224 -8.593 1.00 96.94 128 ILE A C 1
ATOM 1026 O O . ILE A 1 128 ? -2.184 8.341 -9.294 1.00 96.94 128 ILE A O 1
ATOM 1030 N N . ALA A 1 129 ? -0.847 9.156 -7.701 1.00 96.88 129 ALA A N 1
ATOM 1031 C CA . ALA A 1 129 ? -1.649 10.348 -7.426 1.00 96.88 129 ALA A CA 1
ATOM 1032 C C . ALA A 1 129 ? -1.799 11.274 -8.644 1.00 96.88 129 ALA A C 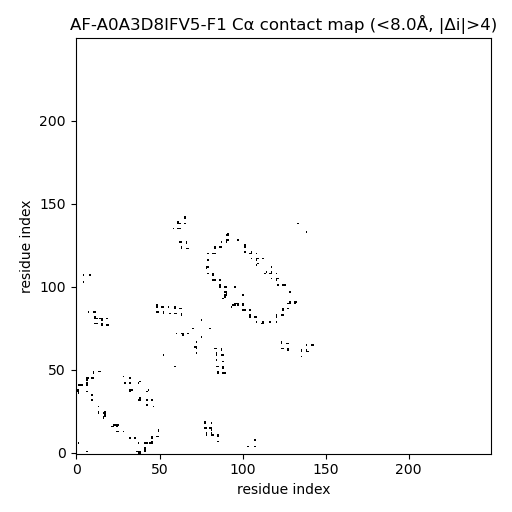1
ATOM 1034 O O . ALA A 1 129 ? -2.817 11.951 -8.774 1.00 96.88 129 ALA A O 1
ATOM 1035 N N . LYS A 1 130 ? -0.832 11.286 -9.570 1.00 95.69 130 LYS A N 1
ATOM 1036 C CA . LYS A 1 130 ? -0.948 12.006 -10.852 1.00 95.69 130 LYS A CA 1
ATOM 1037 C C . LYS A 1 130 ? -1.836 11.271 -11.857 1.00 95.69 130 LYS A C 1
ATOM 1039 O O . LYS A 1 130 ? -2.564 11.907 -12.614 1.00 95.69 130 LYS A O 1
ATOM 1044 N N . ASN A 1 131 ? -1.812 9.941 -11.824 1.00 92.38 131 ASN A N 1
ATOM 1045 C CA . ASN A 1 131 ? -2.428 9.068 -12.822 1.00 92.38 131 ASN A CA 1
ATOM 1046 C C . ASN A 1 131 ? -3.696 8.341 -12.329 1.00 92.38 131 ASN A C 1
ATOM 1048 O O . ASN A 1 131 ? -4.210 7.461 -13.015 1.00 92.38 131 ASN A O 1
ATOM 1052 N N . TYR A 1 132 ? -4.229 8.683 -11.151 1.00 90.56 132 TYR A N 1
ATOM 1053 C CA . TYR A 1 132 ? -5.318 7.929 -10.511 1.00 90.56 132 TYR A CA 1
ATOM 1054 C C . TYR A 1 132 ? -6.606 7.878 -11.343 1.00 90.56 132 TYR A C 1
ATOM 1056 O O . TYR A 1 132 ? -7.349 6.904 -11.253 1.00 90.56 132 TYR A O 1
ATOM 1064 N N . LYS A 1 133 ? -6.834 8.885 -12.197 1.00 89.56 133 LYS A N 1
ATOM 1065 C CA . LYS A 1 133 ? -7.992 8.969 -13.100 1.00 89.56 133 LYS A CA 1
ATOM 1066 C C . LYS A 1 133 ? -7.941 7.993 -14.276 1.00 89.56 133 LYS A C 1
ATOM 1068 O O . LYS A 1 133 ? -8.969 7.804 -14.916 1.00 89.56 133 LYS A O 1
ATOM 1073 N N . LEU A 1 134 ? -6.781 7.399 -14.567 1.00 86.38 134 LEU A N 1
ATOM 1074 C CA . LEU A 1 134 ? -6.671 6.406 -15.630 1.00 86.38 134 LEU A CA 1
ATOM 1075 C C . LEU A 1 134 ? -7.528 5.183 -15.296 1.00 86.38 134 LEU A C 1
ATOM 1077 O O . LEU A 1 134 ? -7.539 4.684 -14.161 1.00 86.38 134 LEU A O 1
ATOM 1081 N N . SER A 1 135 ? -8.233 4.698 -16.308 1.00 88.44 135 SER A N 1
ATOM 1082 C CA . SER A 1 135 ? -8.929 3.423 -16.270 1.00 88.44 135 SER A CA 1
ATOM 1083 C C . SER A 1 135 ? -7.930 2.265 -16.303 1.00 88.44 135 SER A C 1
ATOM 1085 O O . SER A 1 135 ? -6.810 2.382 -16.804 1.00 88.44 135 SER A O 1
ATOM 1087 N N . LEU A 1 136 ? -8.346 1.104 -15.795 1.00 84.38 136 LEU A N 1
ATOM 1088 C CA . LEU A 1 136 ? -7.499 -0.092 -15.803 1.00 84.38 136 LEU A CA 1
ATOM 1089 C C . LEU A 1 136 ? -7.121 -0.534 -17.220 1.00 84.38 136 LEU A C 1
ATOM 1091 O O . LEU A 1 136 ? -5.994 -0.964 -17.443 1.00 84.38 136 LEU A O 1
ATOM 1095 N N . LYS A 1 137 ? -8.028 -0.354 -18.189 1.00 86.06 137 LYS A N 1
ATOM 1096 C CA . LYS A 1 137 ? -7.773 -0.676 -19.599 1.00 86.06 137 LYS A CA 1
ATOM 1097 C C . LYS A 1 137 ? -6.646 0.177 -20.173 1.00 86.06 137 LYS A C 1
ATOM 1099 O O . LYS A 1 137 ? -5.761 -0.354 -20.833 1.00 86.06 137 LYS A O 1
ATOM 1104 N N . GLU A 1 138 ? -6.651 1.479 -19.892 1.00 86.94 138 GLU A N 1
ATOM 1105 C CA . GLU A 1 138 ? -5.583 2.384 -20.334 1.00 86.94 138 GLU A CA 1
ATOM 1106 C C . GLU A 1 138 ? -4.240 1.990 -19.719 1.00 86.94 138 GLU A C 1
ATOM 1108 O O . GLU A 1 138 ? -3.243 1.894 -20.430 1.00 86.94 138 GLU A O 1
ATOM 1113 N N . ILE A 1 139 ? -4.223 1.688 -18.418 1.00 86.06 139 ILE A N 1
ATOM 1114 C CA . ILE A 1 139 ? -3.010 1.241 -17.724 1.00 86.06 139 ILE A CA 1
ATOM 1115 C C . ILE A 1 139 ? -2.456 -0.043 -18.353 1.00 86.06 139 ILE A C 1
ATOM 1117 O O . ILE A 1 139 ? -1.254 -0.145 -18.595 1.00 86.06 139 ILE A O 1
ATOM 1121 N N . GLN A 1 140 ? -3.321 -1.009 -18.649 1.00 87.94 140 GLN A N 1
ATOM 1122 C CA . GLN A 1 140 ? -2.912 -2.289 -19.216 1.00 87.94 140 GLN A CA 1
ATOM 1123 C C . GLN A 1 140 ? -2.344 -2.136 -20.632 1.00 87.94 140 GLN A C 1
ATOM 1125 O O . GLN A 1 140 ? -1.323 -2.740 -20.950 1.00 87.94 140 GLN A O 1
ATOM 1130 N N . VAL A 1 141 ? -2.941 -1.264 -21.449 1.00 90.00 141 VAL A N 1
ATOM 1131 C CA . VAL A 1 141 ? -2.417 -0.917 -22.779 1.00 90.00 141 VAL A CA 1
ATOM 1132 C C . VAL A 1 141 ? -1.037 -0.263 -22.678 1.00 90.00 141 VAL A C 1
ATOM 1134 O O . VAL A 1 141 ? -0.135 -0.631 -23.428 1.00 90.00 141 VAL A O 1
ATOM 1137 N N . ILE A 1 142 ? -0.845 0.669 -21.738 1.00 86.75 142 ILE A N 1
ATOM 1138 C CA . ILE A 1 142 ? 0.451 1.330 -21.526 1.00 86.75 142 ILE A CA 1
ATOM 1139 C C . ILE A 1 142 ? 1.520 0.308 -21.122 1.00 86.75 142 ILE A C 1
ATOM 1141 O O . ILE A 1 142 ? 2.617 0.312 -21.678 1.00 86.75 142 ILE A O 1
ATOM 1145 N N . LEU A 1 143 ? 1.201 -0.584 -20.182 1.00 86.88 143 LEU A N 1
ATOM 1146 C CA . LEU A 1 143 ? 2.119 -1.634 -19.739 1.00 86.88 143 LEU A CA 1
ATOM 1147 C C . LEU A 1 143 ? 2.517 -2.572 -20.885 1.00 86.88 143 LEU A C 1
ATOM 1149 O O . LEU A 1 143 ? 3.684 -2.945 -20.993 1.00 86.88 143 LEU A O 1
ATOM 1153 N N . GLU A 1 144 ? 1.580 -2.921 -21.765 1.00 87.06 144 GLU A N 1
ATOM 1154 C CA . GLU A 1 144 ? 1.863 -3.785 -22.912 1.00 87.06 144 GLU A CA 1
ATOM 1155 C C . GLU A 1 144 ? 2.792 -3.101 -23.928 1.00 87.06 144 GLU A C 1
ATOM 1157 O O . GLU A 1 144 ? 3.784 -3.680 -24.368 1.00 87.06 144 GLU A O 1
ATOM 1162 N N . GLN A 1 145 ? 2.557 -1.819 -24.222 1.00 85.62 145 GLN A N 1
ATOM 1163 C CA . GLN A 1 145 ? 3.436 -1.022 -25.089 1.00 85.62 145 GLN A CA 1
ATOM 1164 C C . GLN A 1 145 ? 4.857 -0.886 -24.512 1.00 85.62 145 GLN A C 1
ATOM 1166 O O . GLN A 1 145 ? 5.853 -0.948 -25.244 1.00 85.62 145 GLN A O 1
ATOM 1171 N N . GLN A 1 146 ? 4.973 -0.734 -23.190 1.00 85.50 146 GLN A N 1
ATOM 1172 C CA . GLN A 1 146 ? 6.263 -0.692 -22.498 1.00 85.50 146 GLN A CA 1
ATOM 1173 C C . GLN A 1 146 ? 7.024 -2.023 -22.588 1.00 85.50 146 GLN A C 1
ATOM 1175 O O . GLN A 1 146 ? 8.246 -2.015 -22.730 1.00 85.50 146 GLN A O 1
ATOM 1180 N N . LYS A 1 147 ? 6.338 -3.169 -22.535 1.00 85.31 147 LYS A N 1
ATOM 1181 C CA . LYS A 1 147 ? 6.983 -4.480 -22.720 1.00 85.31 147 LYS A CA 1
ATOM 1182 C C . LYS A 1 147 ? 7.526 -4.648 -24.136 1.00 85.31 147 LYS A C 1
ATOM 1184 O O . LYS A 1 147 ? 8.702 -4.973 -24.287 1.00 85.31 147 LYS A O 1
ATOM 1189 N N . ILE A 1 148 ? 6.707 -4.349 -25.147 1.00 84.25 148 ILE A N 1
ATOM 1190 C CA . ILE A 1 148 ? 7.080 -4.477 -26.565 1.00 84.25 148 ILE A CA 1
ATOM 1191 C C . ILE A 1 148 ? 8.322 -3.630 -26.869 1.00 84.25 148 ILE A C 1
ATOM 1193 O O . ILE A 1 148 ? 9.322 -4.141 -27.369 1.00 84.25 148 ILE A O 1
ATOM 1197 N N . SER A 1 149 ? 8.304 -2.349 -26.487 1.00 83.00 149 SER A N 1
ATOM 1198 C CA . SER A 1 149 ? 9.445 -1.443 -26.695 1.00 83.00 149 SER A CA 1
ATOM 1199 C C . SER A 1 149 ? 10.738 -1.932 -26.026 1.00 83.00 149 SER A C 1
ATOM 1201 O O . SER A 1 149 ? 11.803 -1.889 -26.644 1.00 83.00 149 SER A O 1
ATOM 1203 N N . LYS A 1 150 ? 10.664 -2.469 -24.799 1.00 83.56 150 LYS A N 1
ATOM 1204 C CA . LYS A 1 150 ? 11.833 -3.045 -24.110 1.00 83.56 150 LYS A CA 1
ATOM 1205 C C . LYS A 1 150 ? 12.367 -4.303 -24.795 1.00 83.56 150 LYS A C 1
ATOM 1207 O O . LYS A 1 150 ? 13.580 -4.520 -24.808 1.00 83.56 150 LYS A O 1
ATOM 1212 N N . GLU A 1 151 ? 11.496 -5.154 -25.328 1.00 83.44 151 GLU A N 1
ATOM 1213 C CA . GLU A 1 151 ? 11.901 -6.358 -26.062 1.00 83.44 151 GLU A CA 1
ATOM 1214 C C . GLU A 1 151 ? 12.571 -6.015 -27.392 1.00 83.44 151 GLU A C 1
ATOM 1216 O O . GLU A 1 151 ? 13.634 -6.560 -27.701 1.00 83.44 151 GLU A O 1
ATOM 1221 N N . GLU A 1 152 ? 12.012 -5.060 -28.135 1.00 84.06 152 GLU A N 1
ATOM 1222 C CA . GLU A 1 152 ? 12.604 -4.558 -29.375 1.00 84.06 152 GLU A CA 1
ATOM 1223 C C . GLU A 1 152 ? 13.991 -3.950 -29.137 1.00 84.06 152 GLU A C 1
ATOM 1225 O O . GLU A 1 152 ? 14.930 -4.219 -29.892 1.00 84.06 152 GLU A O 1
ATOM 1230 N N . GLU A 1 153 ? 14.155 -3.163 -28.071 1.00 83.56 153 GLU A N 1
ATOM 1231 C CA . GLU A 1 153 ? 15.442 -2.562 -27.726 1.00 83.56 153 GLU A CA 1
ATOM 1232 C C . GLU A 1 153 ? 16.480 -3.627 -27.334 1.00 83.56 153 GLU A C 1
ATOM 1234 O O . GLU A 1 153 ? 17.605 -3.615 -27.843 1.00 83.56 153 GLU A O 1
ATOM 1239 N N . LYS A 1 154 ? 16.092 -4.618 -26.519 1.00 83.31 154 LYS A N 1
ATOM 1240 C CA . LYS A 1 154 ? 16.952 -5.763 -26.167 1.00 83.31 154 LYS A CA 1
ATOM 1241 C C . LYS A 1 154 ? 17.350 -6.588 -27.393 1.00 83.31 154 LYS A C 1
ATOM 1243 O O . LYS A 1 154 ? 18.504 -7.008 -27.498 1.00 83.31 154 LYS A O 1
ATOM 1248 N N . ALA A 1 155 ? 16.427 -6.822 -28.326 1.00 83.06 155 ALA A N 1
ATOM 1249 C CA . ALA A 1 155 ? 16.708 -7.546 -29.564 1.00 83.06 155 ALA A CA 1
ATOM 1250 C C . ALA A 1 155 ? 17.708 -6.783 -30.448 1.00 83.06 155 ALA A C 1
ATOM 1252 O O . ALA A 1 155 ? 18.673 -7.373 -30.943 1.00 83.06 155 ALA A O 1
ATOM 1253 N N . ARG A 1 156 ? 17.543 -5.458 -30.580 1.00 83.31 156 ARG A N 1
ATOM 1254 C CA . ARG A 1 156 ? 18.483 -4.583 -31.304 1.00 83.31 156 ARG A CA 1
ATOM 1255 C C . ARG A 1 156 ? 19.875 -4.579 -30.668 1.00 83.31 156 ARG A C 1
ATOM 1257 O O . ARG A 1 156 ? 20.870 -4.659 -31.388 1.00 83.31 156 ARG A O 1
ATOM 1264 N N . GLN A 1 157 ? 19.963 -4.519 -29.339 1.00 81.19 157 GLN A N 1
ATOM 1265 C CA . GLN A 1 157 ? 21.240 -4.558 -28.617 1.00 81.19 157 GLN A CA 1
ATOM 1266 C C . GLN A 1 157 ? 21.980 -5.887 -28.845 1.00 81.19 157 GLN A C 1
ATOM 1268 O O . GLN A 1 157 ? 23.144 -5.867 -29.249 1.00 81.19 157 GLN A O 1
ATOM 1273 N N . LYS A 1 158 ? 21.287 -7.030 -28.727 1.00 80.62 158 LYS A N 1
ATOM 1274 C CA . LYS A 1 158 ? 21.863 -8.357 -29.021 1.00 80.62 158 LYS A CA 1
ATOM 1275 C C . LYS A 1 158 ? 22.334 -8.494 -30.471 1.00 80.62 158 LYS A C 1
ATOM 1277 O O . LYS A 1 158 ? 23.412 -9.035 -30.720 1.00 80.62 158 LYS A O 1
ATOM 1282 N N . ALA A 1 159 ? 21.565 -7.992 -31.440 1.00 76.62 159 ALA A N 1
ATOM 1283 C CA . ALA A 1 159 ? 21.950 -8.028 -32.853 1.00 76.62 159 ALA A CA 1
ATOM 1284 C C . ALA A 1 159 ? 23.220 -7.200 -33.130 1.00 76.62 159 ALA A C 1
ATOM 1286 O O . ALA A 1 159 ? 24.107 -7.634 -33.873 1.00 76.62 159 ALA A O 1
ATOM 1287 N N . ASN A 1 160 ? 23.348 -6.038 -32.484 1.00 75.25 160 ASN A N 1
ATOM 1288 C CA . ASN A 1 160 ? 24.528 -5.182 -32.596 1.00 75.25 160 ASN A CA 1
ATOM 1289 C C . ASN A 1 160 ? 25.773 -5.798 -31.933 1.00 75.25 160 ASN A C 1
ATOM 1291 O O . ASN A 1 160 ? 26.871 -5.673 -32.477 1.00 75.25 160 ASN A O 1
ATOM 1295 N N . GLU A 1 161 ? 25.630 -6.488 -30.799 1.00 76.12 161 GLU A N 1
ATOM 1296 C CA . GLU A 1 161 ? 26.730 -7.226 -30.155 1.00 76.12 161 GLU A CA 1
ATOM 1297 C C . GLU A 1 161 ? 27.189 -8.421 -30.999 1.00 76.12 161 GLU A C 1
ATOM 1299 O O . GLU A 1 161 ? 28.382 -8.557 -31.279 1.00 76.12 161 GLU A O 1
ATOM 1304 N N . THR A 1 162 ? 26.245 -9.207 -31.524 1.00 71.56 162 THR A N 1
ATOM 1305 C CA . THR A 1 162 ? 26.528 -10.351 -32.411 1.00 71.56 162 THR A CA 1
ATOM 1306 C C . THR A 1 162 ? 27.259 -9.908 -33.689 1.00 71.56 162 THR A C 1
ATOM 1308 O O . THR A 1 162 ? 28.177 -10.579 -34.174 1.00 71.56 162 THR A O 1
ATOM 1311 N N . SER A 1 163 ? 26.902 -8.734 -34.220 1.00 68.69 163 SER A N 1
ATOM 1312 C CA . SER A 1 163 ? 27.559 -8.127 -35.387 1.00 68.69 163 SER A CA 1
ATOM 1313 C C . SER A 1 163 ? 28.977 -7.628 -35.069 1.00 68.69 163 SER A C 1
ATOM 1315 O O . SER A 1 163 ? 29.882 -7.746 -35.895 1.00 68.69 163 SER A O 1
ATOM 1317 N N . LYS A 1 164 ? 29.221 -7.115 -33.855 1.00 68.81 164 LYS A N 1
ATOM 1318 C CA . LYS A 1 164 ? 30.566 -6.708 -33.407 1.00 68.81 164 LYS A CA 1
ATOM 1319 C C . LYS A 1 164 ? 31.496 -7.907 -33.182 1.00 68.81 164 LYS A C 1
ATOM 1321 O O . LYS A 1 164 ? 32.659 -7.843 -33.581 1.00 68.81 164 LYS A O 1
ATOM 1326 N N . GLU A 1 165 ? 31.005 -9.006 -32.611 1.00 61.12 165 GLU A N 1
ATOM 1327 C CA . GLU A 1 165 ? 31.802 -10.229 -32.404 1.00 61.12 165 GLU A CA 1
ATOM 1328 C C . GLU A 1 165 ? 32.177 -10.934 -33.719 1.00 61.12 165 GLU A C 1
ATOM 1330 O O . GLU A 1 165 ? 33.297 -11.432 -33.877 1.00 61.12 165 GLU A O 1
ATOM 1335 N N . SER A 1 166 ? 31.270 -10.944 -34.699 1.00 60.38 166 SER A N 1
ATOM 1336 C CA . SER A 1 166 ? 31.526 -11.518 -36.030 1.00 60.38 166 SER A CA 1
ATOM 1337 C C . SER A 1 166 ? 32.522 -10.685 -36.856 1.00 60.38 166 SER A C 1
ATOM 1339 O O . SER A 1 166 ? 33.371 -11.247 -37.560 1.00 60.38 166 SER A O 1
ATOM 1341 N N . LEU A 1 167 ? 32.518 -9.357 -36.698 1.00 56.69 167 LEU A N 1
ATOM 1342 C CA . LEU A 1 167 ? 33.534 -8.471 -37.279 1.00 56.69 167 LEU A CA 1
ATOM 1343 C C . LEU A 1 167 ? 34.919 -8.661 -36.631 1.00 56.69 167 LEU A C 1
ATOM 1345 O O . LEU A 1 167 ? 35.920 -8.706 -37.347 1.00 56.69 167 LEU A O 1
ATOM 1349 N N . GLN A 1 168 ? 35.002 -8.866 -35.311 1.00 58.38 168 GLN A N 1
ATOM 1350 C CA . GLN A 1 168 ? 36.278 -9.142 -34.630 1.00 58.38 168 GLN A CA 1
ATOM 1351 C C . GLN A 1 168 ? 36.896 -10.493 -35.032 1.00 58.38 168 GLN A C 1
ATOM 1353 O O . GLN A 1 168 ? 38.110 -10.574 -35.233 1.00 58.38 168 GLN A O 1
ATOM 1358 N N . LYS A 1 169 ? 36.083 -11.540 -35.243 1.00 56.50 169 LYS A N 1
ATOM 1359 C CA . LYS A 1 169 ? 36.562 -12.849 -35.738 1.00 56.50 169 LYS A CA 1
ATOM 1360 C C . LYS A 1 169 ? 37.082 -12.808 -37.180 1.00 56.50 169 LYS A C 1
ATOM 1362 O O . LYS A 1 169 ? 37.949 -13.602 -37.538 1.00 56.50 169 LYS A O 1
ATOM 1367 N N . THR A 1 170 ? 36.615 -11.869 -38.002 1.00 52.31 170 THR A N 1
ATOM 1368 C CA . THR A 1 170 ? 37.075 -11.720 -39.396 1.00 52.31 170 THR A CA 1
ATOM 1369 C C . THR A 1 170 ? 38.472 -11.086 -39.487 1.00 52.31 170 THR A C 1
ATOM 1371 O O . THR A 1 170 ? 39.228 -11.385 -40.411 1.00 52.31 170 THR A O 1
ATOM 1374 N N . ILE A 1 171 ? 38.865 -10.280 -38.494 1.00 52.97 171 ILE A N 1
ATOM 1375 C CA . ILE A 1 171 ? 40.163 -9.581 -38.454 1.00 52.97 171 ILE A CA 1
ATOM 1376 C C . ILE A 1 171 ? 41.319 -10.511 -38.011 1.00 52.97 171 ILE A C 1
ATOM 1378 O O . ILE A 1 171 ? 42.481 -10.212 -38.275 1.00 52.97 171 ILE A O 1
ATOM 1382 N N . GLN A 1 172 ? 41.036 -11.684 -37.425 1.00 51.75 172 GLN A N 1
ATOM 1383 C CA . GLN A 1 172 ? 42.050 -12.642 -36.938 1.00 51.75 172 GLN A CA 1
ATOM 1384 C C . GLN A 1 172 ? 42.370 -13.811 -37.898 1.00 51.75 172 GLN A C 1
ATOM 1386 O O . GLN A 1 172 ? 42.871 -14.848 -37.462 1.00 51.75 172 GLN A O 1
ATOM 1391 N N . LYS A 1 173 ? 42.134 -13.695 -39.214 1.00 46.31 173 LYS A N 1
ATOM 1392 C CA . LYS A 1 173 ? 42.691 -14.679 -40.169 1.00 46.31 173 LYS A CA 1
ATOM 1393 C C . LYS A 1 173 ? 44.178 -14.377 -40.427 1.00 46.31 173 LYS A C 1
ATOM 1395 O O . LYS A 1 173 ? 44.490 -13.267 -40.862 1.00 46.31 173 LYS A O 1
ATOM 1400 N N . PRO A 1 174 ? 45.113 -15.324 -40.210 1.00 44.53 174 PRO A N 1
ATOM 1401 C CA . PRO A 1 174 ? 46.537 -15.059 -40.386 1.00 44.53 174 PRO A CA 1
ATOM 1402 C C . PRO A 1 174 ? 46.852 -14.798 -41.864 1.00 44.53 174 PRO A C 1
ATOM 1404 O O . PRO A 1 174 ? 46.556 -15.610 -42.743 1.00 44.53 174 PRO A O 1
ATOM 1407 N N . ARG A 1 175 ? 47.474 -13.648 -42.142 1.00 51.09 175 ARG A N 1
ATOM 1408 C CA . ARG A 1 175 ? 48.017 -13.305 -43.463 1.00 51.09 175 ARG A CA 1
ATOM 1409 C C . ARG A 1 175 ? 49.114 -14.321 -43.808 1.00 51.09 175 ARG A C 1
ATOM 1411 O O . ARG A 1 175 ? 50.141 -14.359 -43.134 1.00 51.09 175 ARG A O 1
ATOM 1418 N N . LYS A 1 176 ? 48.918 -15.138 -44.853 1.00 49.44 176 LYS A N 1
ATOM 1419 C CA . LYS A 1 176 ? 49.988 -15.980 -45.417 1.00 49.44 176 LYS A CA 1
ATOM 1420 C C . LYS A 1 176 ? 51.149 -15.075 -45.842 1.00 49.44 176 LYS A C 1
ATOM 1422 O O . LYS A 1 176 ? 50.982 -14.204 -46.692 1.00 49.44 176 LYS A O 1
ATOM 1427 N N . VAL A 1 177 ? 52.309 -15.277 -45.225 1.00 44.66 177 VAL A N 1
ATOM 1428 C CA . VAL 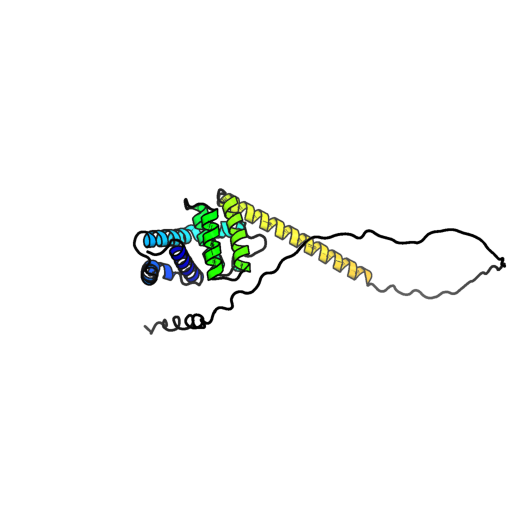A 1 177 ? 53.552 -14.559 -45.518 1.00 44.66 177 VAL A CA 1
ATOM 1429 C C . VAL A 1 177 ? 54.076 -15.048 -46.870 1.00 44.66 177 VAL A C 1
ATOM 1431 O O . VAL A 1 177 ? 54.556 -16.173 -46.971 1.00 44.66 177 VAL A O 1
ATOM 1434 N N . PHE A 1 178 ? 53.964 -14.226 -47.915 1.00 41.84 178 PHE A N 1
ATOM 1435 C CA . PHE A 1 178 ? 54.681 -14.455 -49.172 1.00 41.84 178 PHE A CA 1
ATOM 1436 C C . PHE A 1 178 ? 56.115 -13.922 -49.060 1.00 41.84 178 PHE A C 1
ATOM 1438 O O . PHE A 1 178 ? 56.372 -12.903 -48.420 1.00 41.84 178 PHE A O 1
ATOM 1445 N N . GLY A 1 179 ? 57.042 -14.690 -49.631 1.00 40.69 179 GLY A N 1
ATOM 1446 C CA . GLY A 1 179 ? 58.483 -14.606 -49.424 1.00 40.69 179 GLY A CA 1
ATOM 1447 C C . GLY A 1 179 ? 59.145 -13.278 -49.800 1.00 40.69 179 GLY A C 1
ATOM 1448 O O . GLY A 1 179 ? 58.676 -12.504 -50.629 1.00 40.69 179 GLY A O 1
ATOM 1449 N N . LYS A 1 180 ? 60.285 -13.058 -49.144 1.00 43.75 180 LYS A N 1
ATOM 1450 C CA . LYS A 1 180 ? 61.194 -11.917 -49.277 1.00 43.75 180 LYS A CA 1
ATOM 1451 C C . LYS A 1 180 ? 61.803 -11.843 -50.683 1.00 43.75 180 LYS A C 1
ATOM 1453 O O . LYS A 1 180 ? 62.376 -12.830 -51.129 1.00 43.75 180 LYS A O 1
ATOM 1458 N N . SER A 1 181 ? 61.842 -10.643 -51.266 1.00 36.53 181 SER A N 1
ATOM 1459 C CA . SER A 1 181 ? 62.839 -10.265 -52.279 1.00 36.53 181 SER A CA 1
ATOM 1460 C C . SER A 1 181 ? 63.440 -8.891 -51.965 1.00 36.53 181 SER A C 1
ATOM 1462 O O . SER A 1 181 ? 62.762 -7.981 -51.495 1.00 36.53 181 SER A O 1
ATOM 1464 N N . LYS A 1 182 ? 64.762 -8.818 -52.143 1.00 38.22 182 LYS A N 1
ATOM 1465 C CA . LYS A 1 182 ? 65.725 -7.796 -51.704 1.00 38.22 182 LYS A CA 1
ATOM 1466 C C . LYS A 1 182 ? 65.744 -6.524 -52.582 1.00 38.22 182 LYS A C 1
ATOM 1468 O O . LYS A 1 182 ? 65.745 -6.639 -53.796 1.00 38.22 182 LYS A O 1
ATOM 1473 N N . VAL A 1 183 ? 65.939 -5.378 -51.906 1.00 37.12 183 VAL A N 1
ATOM 1474 C CA . VAL A 1 183 ? 66.944 -4.299 -52.137 1.00 37.12 183 VAL A CA 1
ATOM 1475 C C . VAL A 1 183 ? 66.951 -3.550 -53.487 1.00 37.12 183 VAL A C 1
ATOM 1477 O O . VAL A 1 183 ? 67.302 -4.133 -54.501 1.00 37.12 183 VAL A O 1
ATOM 1480 N N . ASN A 1 184 ? 66.796 -2.211 -53.462 1.00 31.34 184 ASN A N 1
ATOM 1481 C CA . ASN A 1 184 ? 67.928 -1.307 -53.746 1.00 31.34 184 ASN A CA 1
ATOM 1482 C C . ASN A 1 184 ? 67.723 0.155 -53.301 1.00 31.34 184 ASN A C 1
ATOM 1484 O O . ASN A 1 184 ? 66.661 0.747 -53.447 1.00 31.34 184 ASN A O 1
ATOM 1488 N N . THR A 1 185 ? 68.800 0.696 -52.736 1.00 42.84 185 THR A N 1
ATOM 1489 C CA . THR A 1 185 ? 69.051 2.070 -52.277 1.00 42.84 185 THR A CA 1
ATOM 1490 C C . THR A 1 185 ? 69.293 3.049 -53.425 1.00 42.84 185 THR A C 1
ATOM 1492 O O . THR A 1 185 ? 69.883 2.636 -54.415 1.00 42.84 185 THR A O 1
ATOM 1495 N N . LEU A 1 186 ? 69.058 4.353 -53.210 1.00 32.44 186 LEU A N 1
ATOM 1496 C CA . LEU A 1 186 ? 69.910 5.424 -53.756 1.00 32.44 186 LEU A CA 1
ATOM 1497 C C . LEU A 1 186 ? 69.894 6.679 -52.863 1.00 32.44 186 LEU A C 1
ATOM 1499 O O . LEU A 1 186 ? 68.861 7.114 -52.365 1.00 32.44 186 LEU A O 1
ATOM 1503 N N . LYS A 1 187 ? 71.108 7.190 -52.633 1.00 38.53 187 LYS A N 1
ATOM 1504 C CA . LYS A 1 187 ? 71.507 8.343 -51.812 1.00 38.53 187 LYS A CA 1
ATOM 1505 C C . LYS A 1 187 ? 71.397 9.650 -52.606 1.00 38.53 187 LYS A C 1
ATOM 1507 O O . LYS A 1 187 ? 71.603 9.617 -53.812 1.00 38.53 187 LYS A O 1
ATOM 1512 N N . ASN A 1 188 ? 71.243 10.778 -51.905 1.00 30.72 188 ASN A N 1
ATOM 1513 C CA . ASN A 1 188 ? 71.946 12.061 -52.130 1.00 30.72 188 ASN A CA 1
ATOM 1514 C C . ASN A 1 188 ? 71.418 13.110 -51.127 1.00 30.72 188 ASN A C 1
ATOM 1516 O O . ASN A 1 188 ? 70.255 13.034 -50.760 1.00 30.72 188 ASN A O 1
ATOM 1520 N N . THR A 1 189 ? 72.109 14.136 -50.625 1.00 33.41 189 THR A N 1
ATOM 1521 C CA . THR A 1 189 ? 73.521 14.540 -50.456 1.00 33.41 189 THR A CA 1
ATOM 1522 C C .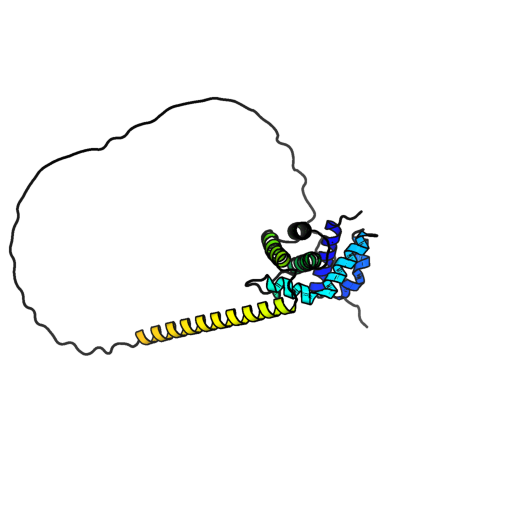 THR A 1 189 ? 73.493 15.770 -49.526 1.00 33.41 189 THR A C 1
ATOM 1524 O O . THR A 1 189 ? 72.495 16.479 -49.454 1.00 33.41 189 THR A O 1
ATOM 1527 N N . LYS A 1 190 ? 74.587 15.998 -48.792 1.00 37.09 190 LYS A N 1
ATOM 1528 C CA . LYS A 1 190 ? 74.815 17.031 -47.756 1.00 37.09 190 LYS A CA 1
ATOM 1529 C C . LYS A 1 190 ? 74.855 18.480 -48.283 1.00 37.09 190 LYS A C 1
ATOM 1531 O O . LYS A 1 190 ? 75.330 18.673 -49.392 1.00 37.09 190 LYS A O 1
ATOM 1536 N N . SER A 1 191 ? 74.574 19.469 -47.413 1.00 34.16 191 SER A N 1
ATOM 1537 C CA . SER A 1 191 ? 75.321 20.752 -47.242 1.00 34.16 191 SER A CA 1
ATOM 1538 C C . SER A 1 191 ? 74.683 21.574 -46.090 1.00 34.16 191 SER A C 1
ATOM 1540 O O . SER A 1 191 ? 73.480 21.785 -46.133 1.00 34.16 191 SER A O 1
ATOM 1542 N N . SER A 1 192 ? 75.317 21.764 -44.915 1.00 34.84 192 SER A N 1
ATOM 1543 C CA . SER A 1 192 ? 76.165 22.913 -44.469 1.00 34.84 192 SER A CA 1
ATOM 1544 C C . SER A 1 192 ? 75.387 24.247 -44.296 1.00 34.84 192 SER A C 1
ATOM 1546 O O . SER A 1 192 ? 74.468 24.490 -45.056 1.00 34.84 192 SER A O 1
ATOM 1548 N N . ARG A 1 193 ? 75.626 25.206 -43.383 1.00 33.41 193 ARG A N 1
ATOM 1549 C CA . ARG A 1 193 ? 76.447 25.440 -42.172 1.00 33.41 193 ARG A CA 1
ATOM 1550 C C . ARG A 1 193 ? 75.965 26.794 -41.570 1.00 33.41 193 ARG A C 1
ATOM 1552 O O . ARG A 1 193 ? 75.700 27.715 -42.323 1.00 33.41 193 ARG A O 1
ATOM 1559 N N . ALA A 1 194 ? 75.869 26.869 -40.235 1.00 36.16 194 ALA A N 1
ATOM 1560 C CA . ALA A 1 194 ? 75.875 28.004 -39.274 1.00 36.16 194 ALA A CA 1
ATOM 1561 C C . ALA A 1 194 ? 75.673 29.491 -39.692 1.00 36.16 194 ALA A C 1
ATOM 1563 O O . ALA A 1 194 ? 76.340 29.966 -40.598 1.00 36.16 194 ALA A O 1
ATOM 1564 N N . THR A 1 195 ? 74.973 30.288 -38.851 1.00 35.44 195 THR A N 1
ATOM 1565 C CA . THR A 1 195 ? 75.535 31.459 -38.103 1.00 35.44 195 THR A CA 1
ATOM 1566 C C . THR A 1 195 ? 74.551 32.149 -37.109 1.00 35.44 195 THR A C 1
ATOM 1568 O O . THR A 1 195 ? 73.414 32.461 -37.426 1.00 35.44 195 THR A O 1
ATOM 1571 N N . LYS A 1 196 ? 75.047 32.344 -35.871 1.00 33.94 196 LYS A N 1
ATOM 1572 C CA . LYS A 1 196 ? 74.992 33.471 -34.892 1.00 33.94 196 LYS A CA 1
ATOM 1573 C C . LYS A 1 196 ? 73.900 34.593 -34.890 1.00 33.94 196 LYS A C 1
ATOM 1575 O O . LYS A 1 196 ? 73.829 35.394 -35.805 1.00 33.94 196 LYS A O 1
ATOM 1580 N N . ALA A 1 197 ? 73.369 34.813 -33.667 1.00 33.62 197 ALA A N 1
ATOM 1581 C CA . ALA A 1 197 ? 73.368 36.054 -32.837 1.00 33.62 197 ALA A CA 1
ATOM 1582 C C . ALA A 1 197 ? 72.215 37.112 -32.824 1.00 33.62 197 ALA A C 1
ATOM 1584 O O . ALA A 1 197 ? 72.065 37.902 -33.741 1.00 33.62 197 ALA A O 1
ATOM 1585 N N . LYS A 1 198 ? 71.660 37.264 -31.595 1.00 34.53 198 LYS A N 1
ATOM 1586 C CA . LYS A 1 198 ? 71.380 38.476 -30.759 1.00 34.53 198 LYS A CA 1
ATOM 1587 C C . LYS A 1 198 ? 70.145 39.398 -30.964 1.00 34.53 198 LYS A C 1
ATOM 1589 O O . LYS A 1 198 ? 69.979 40.006 -32.007 1.00 34.53 198 LYS A O 1
ATOM 1594 N N . SER A 1 199 ? 69.553 39.725 -29.785 1.00 33.78 199 SER A N 1
ATOM 1595 C CA . SER A 1 199 ? 68.957 41.020 -29.320 1.00 33.78 199 SER A CA 1
ATOM 1596 C C . SER A 1 199 ? 67.496 41.322 -29.736 1.00 33.78 199 SER A C 1
ATOM 1598 O O . SER A 1 199 ? 67.184 41.142 -30.896 1.00 33.78 199 SER A O 1
ATOM 1600 N N . LYS A 1 200 ? 66.541 41.844 -28.928 1.00 37.78 200 LYS A N 1
ATOM 1601 C CA . LYS A 1 200 ? 66.449 42.450 -27.566 1.00 37.78 200 LYS A CA 1
ATOM 1602 C C . LYS A 1 200 ? 64.945 42.665 -27.197 1.00 37.78 200 LYS A C 1
ATOM 1604 O O . LYS A 1 200 ? 64.204 43.025 -28.097 1.00 37.78 200 LYS A O 1
ATOM 1609 N N . LYS A 1 201 ? 64.621 42.645 -25.878 1.00 34.31 201 LYS A N 1
ATOM 1610 C CA . LYS A 1 201 ? 63.572 43.400 -25.099 1.00 34.31 201 LYS A CA 1
ATOM 1611 C C . LYS A 1 201 ? 62.072 43.216 -25.479 1.00 34.31 201 LYS A C 1
ATOM 1613 O O . LYS A 1 201 ? 61.769 43.067 -26.643 1.00 34.31 201 LYS A O 1
ATOM 1618 N N . SER A 1 202 ? 61.069 43.224 -24.581 1.00 34.94 202 SER A N 1
ATOM 1619 C CA . SER A 1 202 ? 60.874 43.889 -23.268 1.00 34.94 202 SER A CA 1
ATOM 1620 C C . SER A 1 202 ? 59.647 43.365 -22.472 1.00 34.94 202 SER A C 1
ATOM 1622 O O . SER A 1 202 ? 58.657 43.038 -23.109 1.00 34.94 202 SER A O 1
ATOM 1624 N N . HIS A 1 203 ? 59.723 43.457 -21.122 1.00 33.72 203 HIS A N 1
ATOM 1625 C CA . HIS A 1 203 ? 58.694 43.798 -20.088 1.00 33.72 203 HIS A CA 1
ATOM 1626 C C . HIS A 1 203 ? 57.345 43.021 -20.030 1.00 33.72 203 HIS A C 1
ATOM 1628 O O . HIS A 1 203 ? 56.772 42.712 -21.053 1.00 33.72 203 HIS A O 1
ATOM 1634 N N . HIS A 1 204 ? 56.707 42.698 -18.892 1.00 33.31 204 HIS A N 1
ATOM 1635 C CA . HIS A 1 204 ? 56.746 43.189 -17.507 1.00 33.31 204 HIS A CA 1
ATOM 1636 C C . HIS A 1 204 ? 56.091 42.137 -16.571 1.00 33.31 204 HIS A C 1
ATOM 1638 O O . HIS A 1 204 ? 55.102 41.518 -16.947 1.00 33.31 204 HIS A O 1
ATOM 1644 N N . PHE A 1 205 ? 56.599 41.989 -15.344 1.00 33.75 205 PHE A N 1
ATOM 1645 C CA . PHE A 1 205 ? 55.974 41.291 -14.211 1.00 33.75 205 PHE A CA 1
ATOM 1646 C C . PHE A 1 205 ? 55.949 42.279 -13.042 1.00 33.75 205 PHE A C 1
ATOM 1648 O O . PHE A 1 205 ? 57.011 42.829 -12.737 1.00 33.75 205 PHE A O 1
ATOM 1655 N N . LYS A 1 206 ? 54.792 42.491 -12.394 1.00 34.69 206 LYS A N 1
ATOM 1656 C CA . LYS A 1 206 ? 54.704 42.713 -10.939 1.00 34.69 206 LYS A CA 1
ATOM 1657 C C . LYS A 1 206 ? 53.276 42.810 -10.396 1.00 34.69 206 LYS A C 1
ATOM 1659 O O . LYS A 1 206 ? 52.404 43.448 -10.973 1.00 34.69 206 LYS A O 1
ATOM 1664 N N . ASP A 1 207 ? 53.155 42.214 -9.216 1.00 35.38 207 ASP A N 1
ATOM 1665 C CA . ASP A 1 207 ? 52.093 42.263 -8.214 1.00 35.38 207 ASP A CA 1
ATOM 1666 C C . ASP A 1 207 ? 51.699 43.677 -7.742 1.00 35.38 207 ASP A C 1
ATOM 1668 O O . ASP A 1 207 ? 52.566 44.548 -7.635 1.00 35.38 207 ASP A O 1
ATOM 1672 N N . LYS A 1 208 ? 50.448 43.850 -7.274 1.00 31.80 208 LYS A N 1
ATOM 1673 C CA . LYS A 1 208 ? 50.097 44.059 -5.841 1.00 31.80 208 LYS A CA 1
ATOM 1674 C C . LYS A 1 208 ? 48.673 44.611 -5.612 1.00 31.80 208 LYS A C 1
ATOM 1676 O O . LYS A 1 208 ? 48.247 45.540 -6.282 1.00 31.80 208 LYS A O 1
ATOM 1681 N N . LYS A 1 209 ? 48.115 44.155 -4.476 1.00 29.92 209 LYS A N 1
ATOM 1682 C CA . LYS A 1 209 ? 47.272 44.855 -3.474 1.00 29.92 209 LYS A CA 1
ATOM 1683 C C . LYS A 1 209 ? 45.787 45.138 -3.752 1.00 29.92 209 LYS A C 1
ATOM 1685 O O . LYS A 1 209 ? 45.451 46.016 -4.531 1.00 29.92 209 LYS A O 1
ATOM 1690 N N . SER A 1 210 ? 44.961 44.636 -2.828 1.00 32.91 210 SER A N 1
ATOM 1691 C CA . SER A 1 210 ? 44.110 45.499 -1.990 1.00 32.91 210 SER A CA 1
ATOM 1692 C C . SER A 1 210 ? 43.810 44.832 -0.637 1.00 32.91 210 SER A C 1
ATOM 1694 O O . SER A 1 210 ? 43.226 43.753 -0.583 1.00 32.91 210 SER A O 1
ATOM 1696 N N . GLU A 1 211 ? 44.242 45.488 0.440 1.00 29.61 211 GLU A N 1
ATOM 1697 C CA . GLU A 1 211 ? 43.866 45.254 1.841 1.00 29.61 211 GLU A CA 1
ATOM 1698 C C . GLU A 1 211 ? 42.698 46.168 2.248 1.00 29.61 211 GLU A C 1
ATOM 1700 O O . GLU A 1 211 ? 42.496 47.216 1.631 1.00 29.61 211 GLU A O 1
ATOM 1705 N N . SER A 1 212 ? 42.113 45.835 3.410 1.00 31.94 212 SER A N 1
ATOM 1706 C CA . SER A 1 212 ? 41.374 46.677 4.379 1.00 31.94 212 SER A CA 1
ATOM 1707 C C . SER A 1 212 ? 39.841 46.716 4.234 1.00 31.94 212 SER A C 1
ATOM 1709 O O . SER A 1 212 ? 39.336 46.801 3.126 1.00 31.94 212 SER A O 1
ATOM 1711 N N . ARG A 1 213 ? 39.023 46.679 5.300 1.00 32.50 213 ARG A N 1
ATOM 1712 C CA . ARG A 1 213 ? 39.238 46.597 6.764 1.00 32.50 213 ARG A CA 1
ATOM 1713 C C . ARG A 1 213 ? 37.891 46.319 7.471 1.00 32.50 213 ARG A C 1
ATOM 1715 O O . ARG A 1 213 ? 36.856 46.769 6.999 1.00 32.50 213 ARG A O 1
ATOM 1722 N N . ASP A 1 214 ? 37.989 45.646 8.620 1.00 30.77 214 ASP A N 1
ATOM 1723 C CA . ASP A 1 214 ? 37.253 45.784 9.893 1.00 30.77 214 ASP A CA 1
ATOM 1724 C C . ASP A 1 214 ? 35.718 45.922 9.965 1.00 30.77 214 ASP A C 1
ATOM 1726 O O . ASP A 1 214 ? 35.133 46.917 9.551 1.00 30.77 214 ASP A O 1
ATOM 1730 N N . SER A 1 215 ? 35.091 45.053 10.777 1.00 30.53 215 SER A N 1
ATOM 1731 C CA . SER A 1 215 ? 34.573 45.484 12.095 1.00 30.53 215 SER A CA 1
ATOM 1732 C C . SER A 1 215 ? 34.025 44.346 12.988 1.00 30.53 215 SER A C 1
ATOM 1734 O O . SER A 1 215 ? 33.213 43.535 12.568 1.00 30.53 215 SER A O 1
ATOM 1736 N N . LYS A 1 216 ? 34.462 44.390 14.264 1.00 32.16 216 LYS A N 1
ATOM 1737 C CA . LYS A 1 216 ? 33.722 44.164 15.536 1.00 32.16 216 LYS A CA 1
ATOM 1738 C C . LYS A 1 216 ? 33.073 42.781 15.789 1.00 32.16 216 LYS A C 1
ATOM 1740 O O . LYS A 1 216 ? 32.090 42.408 15.181 1.00 32.16 216 LYS A O 1
ATOM 1745 N N . SER A 1 217 ? 33.624 41.985 16.718 1.00 29.91 217 SER A N 1
ATOM 1746 C CA . SER A 1 217 ? 33.344 41.994 18.179 1.00 29.91 217 SER A CA 1
ATOM 1747 C C . SER A 1 217 ? 32.007 41.351 18.578 1.00 29.91 217 SER A C 1
ATOM 1749 O O . SER A 1 217 ? 30.969 41.985 18.441 1.00 29.91 217 SER A O 1
ATOM 1751 N N . SER A 1 218 ? 32.033 40.187 19.242 1.00 31.72 218 SER A N 1
ATOM 1752 C CA . SER A 1 218 ? 31.728 40.059 20.687 1.00 31.72 218 SER A CA 1
ATOM 1753 C C . SER A 1 218 ? 31.412 38.619 21.138 1.00 31.72 218 SER A C 1
ATOM 1755 O O . SER A 1 218 ? 30.796 37.822 20.444 1.00 31.72 218 SER A O 1
ATOM 1757 N N . LYS A 1 219 ? 31.903 38.337 22.348 1.00 33.16 219 LYS A N 1
ATOM 1758 C CA . LYS A 1 219 ? 31.728 37.190 23.254 1.00 33.16 219 LYS A CA 1
ATOM 1759 C C . LYS A 1 219 ? 30.301 36.620 23.364 1.00 33.16 219 LYS A C 1
ATOM 1761 O O . LYS A 1 219 ? 29.372 37.396 23.514 1.00 33.16 219 LYS A O 1
ATOM 1766 N N . THR A 1 220 ? 30.194 35.299 23.548 1.00 32.59 220 THR A N 1
ATOM 1767 C CA . THR A 1 220 ? 29.375 34.580 24.569 1.00 32.59 220 THR A CA 1
ATOM 1768 C C . THR A 1 220 ? 29.840 33.107 24.572 1.00 32.59 220 THR A C 1
ATOM 1770 O O . THR A 1 220 ? 30.006 32.527 23.509 1.00 32.59 220 THR A O 1
ATOM 1773 N N . LYS A 1 221 ? 30.440 32.571 25.646 1.00 33.59 221 LYS A N 1
ATOM 1774 C CA . LYS A 1 221 ? 29.874 32.038 26.907 1.00 33.59 221 LYS A CA 1
ATOM 1775 C C . LYS A 1 221 ? 28.940 30.833 26.729 1.00 33.59 221 LYS A C 1
ATOM 1777 O O . LYS A 1 221 ? 27.873 30.972 26.151 1.00 33.59 221 LYS A O 1
ATOM 1782 N N . ASP A 1 222 ? 29.404 29.710 27.286 1.00 32.28 222 ASP A N 1
ATOM 1783 C CA . ASP A 1 222 ? 28.700 28.685 28.070 1.00 32.28 222 ASP A CA 1
ATOM 1784 C C . ASP A 1 222 ? 27.202 28.477 27.823 1.00 32.28 222 ASP A C 1
ATOM 1786 O O . ASP A 1 222 ? 26.420 29.382 28.087 1.00 32.28 222 ASP A O 1
ATOM 1790 N N . LEU A 1 223 ? 26.802 27.235 27.504 1.00 30.25 223 LEU A N 1
ATOM 1791 C CA . LEU A 1 223 ? 25.731 26.517 28.218 1.00 30.25 223 LEU A CA 1
ATOM 1792 C C . LEU A 1 223 ? 25.532 25.072 27.713 1.00 30.25 223 LEU A C 1
ATOM 1794 O O . LEU A 1 223 ? 25.392 24.812 26.524 1.00 30.25 223 LEU A O 1
ATOM 1798 N N . ALA A 1 224 ? 25.410 24.183 28.703 1.00 28.56 224 ALA A N 1
ATOM 1799 C CA . ALA A 1 224 ? 24.635 22.940 28.724 1.00 28.56 224 ALA A CA 1
ATOM 1800 C C . ALA A 1 224 ? 25.215 21.663 28.082 1.00 28.56 224 ALA A C 1
ATOM 1802 O O . ALA A 1 224 ? 24.847 21.223 26.997 1.00 28.56 224 ALA A O 1
ATOM 1803 N N . ALA A 1 225 ? 25.971 20.945 28.916 1.00 33.03 225 ALA A N 1
ATOM 1804 C CA . ALA A 1 225 ? 25.756 19.517 29.097 1.00 33.03 225 ALA A CA 1
ATOM 1805 C C . ALA A 1 225 ? 24.387 19.270 29.766 1.00 33.03 225 ALA A C 1
ATOM 1807 O O . ALA A 1 225 ? 24.127 19.850 30.816 1.00 33.03 225 ALA A O 1
ATOM 1808 N N . ALA A 1 226 ? 23.558 18.374 29.218 1.00 30.61 226 ALA A N 1
ATOM 1809 C CA . ALA A 1 226 ? 22.595 17.583 29.993 1.00 30.61 226 ALA A CA 1
ATOM 1810 C C . ALA A 1 226 ? 22.015 16.415 29.170 1.00 30.61 226 ALA A C 1
ATOM 1812 O O . ALA A 1 226 ? 21.163 16.590 28.312 1.00 30.61 226 ALA A O 1
ATOM 1813 N N . GLN A 1 227 ? 22.450 15.208 29.538 1.00 31.12 227 GLN A N 1
ATOM 1814 C CA . GLN A 1 227 ? 21.619 14.007 29.673 1.00 31.12 227 GLN A CA 1
ATOM 1815 C C . GLN A 1 227 ? 20.923 13.431 28.423 1.00 31.12 227 GLN A C 1
ATOM 1817 O O . GLN A 1 227 ? 19.802 13.776 28.067 1.00 31.12 227 GLN A O 1
ATOM 1822 N N . THR A 1 228 ? 21.480 12.328 27.916 1.00 31.33 228 THR A N 1
ATOM 1823 C CA . THR A 1 228 ? 20.650 11.211 27.430 1.00 31.33 228 THR A CA 1
ATOM 1824 C C . THR A 1 228 ? 21.275 9.876 27.834 1.00 31.33 228 THR A C 1
ATOM 1826 O O . THR A 1 228 ? 21.799 9.115 27.031 1.00 31.33 228 THR A O 1
ATOM 1829 N N . LYS A 1 229 ? 21.209 9.576 29.138 1.00 37.75 229 LYS A N 1
ATOM 1830 C CA . LYS A 1 229 ? 21.102 8.190 29.606 1.00 37.75 229 LYS A CA 1
ATOM 1831 C C . LYS A 1 229 ? 19.617 7.835 29.637 1.00 37.75 229 LYS A C 1
ATOM 1833 O O . LYS A 1 229 ? 18.944 8.155 30.607 1.00 37.75 229 LYS A O 1
ATOM 1838 N N . ARG A 1 230 ? 19.134 7.127 28.619 1.00 34.31 230 ARG A N 1
ATOM 1839 C CA . ARG A 1 230 ? 18.116 6.076 28.772 1.00 34.31 230 ARG A CA 1
ATOM 1840 C C . ARG A 1 230 ? 18.437 4.994 27.756 1.00 34.31 230 ARG A C 1
ATOM 1842 O O . ARG A 1 230 ? 18.154 5.124 26.573 1.00 34.31 230 ARG A O 1
ATOM 1849 N N . GLY A 1 231 ? 19.132 3.971 28.237 1.00 29.22 231 GLY A N 1
ATOM 1850 C CA . GLY A 1 231 ? 19.387 2.771 27.467 1.00 29.22 231 GLY A CA 1
ATOM 1851 C C . GLY A 1 231 ? 18.132 1.916 27.325 1.00 29.22 231 GLY A C 1
ATOM 1852 O O . GLY A 1 231 ? 17.262 1.924 28.190 1.00 29.22 231 GLY A O 1
ATOM 1853 N N . GLY A 1 232 ? 18.149 1.110 26.268 1.00 30.91 232 GLY A N 1
ATOM 1854 C CA . GLY A 1 232 ? 17.975 -0.330 26.404 1.00 30.91 232 GLY A CA 1
ATOM 1855 C C . GLY A 1 232 ? 16.550 -0.875 26.352 1.00 30.91 232 GLY A C 1
ATOM 1856 O O . GLY A 1 232 ? 15.707 -0.549 27.178 1.00 30.91 232 GLY A O 1
ATOM 1857 N N . LYS A 1 233 ? 16.404 -1.875 25.472 1.00 39.41 233 LYS A N 1
ATOM 1858 C CA . LYS A 1 233 ? 15.380 -2.934 25.434 1.00 39.41 233 LYS A CA 1
ATOM 1859 C C . LYS A 1 233 ? 14.062 -2.617 24.721 1.00 39.41 233 LYS A C 1
ATOM 1861 O O . LYS A 1 233 ? 13.012 -2.523 25.342 1.00 39.41 233 LYS A O 1
ATOM 1866 N N . SER A 1 234 ? 14.092 -2.672 23.392 1.00 39.69 234 SER A N 1
ATOM 1867 C CA . SER A 1 234 ? 12.909 -3.068 22.602 1.00 39.69 234 SER A CA 1
ATOM 1868 C C . SER A 1 234 ? 13.220 -3.889 21.339 1.00 39.69 234 SER A C 1
ATOM 1870 O O . SER A 1 234 ? 12.299 -4.258 20.622 1.00 39.69 234 SER A O 1
ATOM 1872 N N . GLY A 1 235 ? 14.483 -4.263 21.093 1.00 36.12 235 GLY A N 1
ATOM 1873 C CA . GLY A 1 235 ? 14.890 -5.014 19.893 1.00 36.12 235 GLY A CA 1
ATOM 1874 C C . GLY A 1 235 ? 14.856 -6.545 19.998 1.00 36.12 235 GLY A C 1
ATOM 1875 O O . GLY A 1 235 ? 15.213 -7.215 19.039 1.00 36.12 235 GLY A O 1
ATOM 1876 N N . GLU A 1 236 ? 14.446 -7.127 21.130 1.00 34.84 236 GLU A N 1
ATOM 1877 C CA . GLU A 1 236 ? 14.650 -8.566 21.394 1.00 34.84 236 GLU A CA 1
ATOM 1878 C C . GLU A 1 236 ? 13.384 -9.301 21.878 1.00 34.84 236 GLU A C 1
ATOM 1880 O O . GLU A 1 236 ? 13.440 -10.216 22.700 1.00 34.84 236 GLU A O 1
ATOM 1885 N N . LYS A 1 237 ? 12.203 -8.898 21.387 1.00 38.56 237 LYS A N 1
ATOM 1886 C CA . LYS A 1 237 ? 10.932 -9.596 21.683 1.00 38.56 237 LYS A CA 1
ATOM 1887 C C . LYS A 1 237 ? 10.117 -10.054 20.472 1.00 38.56 237 LYS A C 1
ATOM 1889 O O . LYS A 1 237 ? 9.110 -10.722 20.666 1.00 38.56 237 LYS A O 1
ATOM 1894 N N . ILE A 1 238 ? 10.565 -9.803 19.243 1.00 45.56 238 ILE A N 1
ATOM 1895 C CA . ILE A 1 238 ? 9.770 -10.133 18.043 1.00 45.56 238 ILE A CA 1
ATOM 1896 C C . ILE A 1 238 ? 10.022 -11.571 17.529 1.00 45.56 238 ILE A C 1
ATOM 1898 O O . ILE A 1 238 ? 9.248 -12.092 16.739 1.00 45.56 238 ILE A O 1
ATOM 1902 N N . GLN A 1 239 ? 11.017 -12.298 18.054 1.00 36.94 239 GLN A N 1
ATOM 1903 C CA . GLN A 1 239 ? 11.315 -13.673 17.606 1.00 36.94 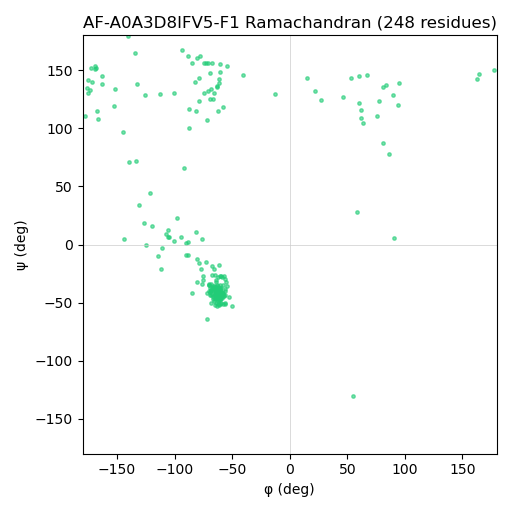239 GLN A CA 1
ATOM 1904 C C . GLN A 1 239 ? 10.670 -14.805 18.433 1.00 36.94 239 GLN A C 1
ATOM 1906 O O . GLN A 1 239 ? 10.972 -15.971 18.190 1.00 36.94 239 GLN A O 1
ATOM 1911 N N . LYS A 1 240 ? 9.789 -14.522 19.408 1.00 39.53 240 LYS A N 1
ATOM 1912 C CA . LYS A 1 240 ? 9.267 -15.571 20.316 1.00 39.53 240 LYS A CA 1
ATOM 1913 C C . LYS A 1 240 ? 7.793 -15.968 20.179 1.00 39.53 240 LYS A C 1
ATOM 1915 O O . LYS A 1 240 ? 7.422 -16.949 20.810 1.00 39.53 240 LYS A O 1
ATOM 1920 N N . ASN A 1 241 ? 6.992 -15.342 19.313 1.00 41.84 241 ASN A N 1
ATOM 1921 C CA . ASN A 1 241 ? 5.556 -15.668 19.226 1.00 41.84 241 ASN A CA 1
ATOM 1922 C C . ASN A 1 241 ? 5.113 -16.512 18.014 1.00 41.84 241 ASN A C 1
ATOM 1924 O O . ASN A 1 241 ? 3.927 -16.776 17.880 1.00 41.84 241 ASN A O 1
ATOM 1928 N N . PHE A 1 242 ? 6.029 -17.023 17.183 1.00 43.84 242 PHE A N 1
ATOM 1929 C CA . PHE A 1 242 ? 5.663 -17.816 15.990 1.00 43.84 242 PHE A CA 1
ATOM 1930 C C . PHE A 1 242 ? 5.905 -19.334 16.095 1.00 43.84 242 PHE A C 1
ATOM 1932 O O . PHE A 1 242 ? 5.836 -20.029 15.087 1.00 43.84 242 PHE A O 1
ATOM 1939 N N . LYS A 1 243 ? 6.184 -19.890 17.286 1.00 39.78 243 LYS A N 1
ATOM 1940 C CA . LYS A 1 243 ? 6.566 -21.316 17.420 1.00 39.78 243 LYS A CA 1
ATOM 1941 C C . LYS A 1 243 ? 5.489 -22.309 17.876 1.00 39.78 243 LYS A C 1
ATOM 1943 O O . LYS A 1 243 ? 5.811 -23.486 17.965 1.00 39.78 243 LYS A O 1
ATOM 1948 N N . ASN A 1 244 ? 4.234 -21.908 18.091 1.00 39.72 244 ASN A N 1
ATOM 1949 C CA . ASN A 1 244 ? 3.215 -22.813 18.657 1.00 39.72 244 ASN A CA 1
ATOM 1950 C C . ASN A 1 244 ? 1.975 -23.034 17.775 1.00 39.72 244 ASN A C 1
ATOM 1952 O O . ASN A 1 244 ? 0.858 -23.049 18.280 1.00 39.72 244 ASN A O 1
ATOM 1956 N N . LEU A 1 245 ? 2.156 -23.251 16.472 1.00 46.56 245 LEU A N 1
ATOM 1957 C CA . LEU A 1 245 ? 1.076 -23.728 15.602 1.00 46.56 245 LEU A CA 1
ATOM 1958 C C . LEU A 1 245 ? 1.578 -24.876 14.720 1.00 46.56 245 LEU A C 1
ATOM 1960 O O . LEU A 1 245 ? 1.780 -24.722 13.520 1.00 46.56 245 LEU A O 1
ATOM 1964 N N . THR A 1 246 ? 1.800 -26.041 15.332 1.00 48.25 246 THR A N 1
ATOM 1965 C CA . THR A 1 246 ? 1.764 -27.323 14.618 1.00 48.25 246 THR A CA 1
ATOM 1966 C C . THR A 1 246 ? 0.413 -27.992 14.895 1.00 48.25 246 THR A C 1
ATOM 1968 O O . THR A 1 246 ? 0.012 -28.085 16.059 1.00 48.25 246 THR A O 1
ATOM 1971 N N . PRO A 1 247 ? -0.321 -28.458 13.871 1.00 47.03 247 PRO A N 1
ATOM 1972 C CA . PRO A 1 247 ? -1.510 -29.271 14.088 1.00 47.03 247 PRO A CA 1
ATOM 1973 C C . PRO A 1 247 ? -1.091 -30.636 14.644 1.00 47.03 247 PRO A C 1
ATOM 1975 O O . PRO A 1 247 ? -0.263 -31.319 14.045 1.00 47.03 247 PRO A O 1
ATOM 1978 N N . LYS A 1 248 ? -1.653 -31.026 15.792 1.00 45.41 248 LYS A N 1
ATOM 1979 C CA . LYS A 1 248 ? -1.658 -32.425 16.226 1.00 45.41 248 LYS A CA 1
ATOM 1980 C C . LYS A 1 248 ? -2.672 -33.197 15.384 1.00 45.41 248 LYS A C 1
ATOM 1982 O O . LYS A 1 248 ? -3.810 -32.757 15.249 1.00 45.41 248 LYS A O 1
ATOM 1987 N N . ASP A 1 249 ? -2.195 -34.322 14.873 1.00 47.75 249 ASP A N 1
ATOM 1988 C CA . ASP A 1 249 ? -2.870 -35.460 14.250 1.00 47.75 249 ASP A CA 1
ATOM 1989 C C . ASP A 1 249 ? -4.396 -35.548 14.407 1.00 47.75 249 ASP A C 1
ATOM 1991 O O . ASP A 1 249 ? -4.914 -35.570 15.529 1.00 47.75 249 ASP A O 1
ATOM 1995 N N . LYS A 1 250 ? -5.076 -35.743 13.270 1.00 43.59 250 LYS A N 1
ATOM 1996 C CA . LYS A 1 250 ? -6.112 -36.765 13.060 1.00 43.59 250 LYS A CA 1
ATOM 1997 C C . LYS A 1 250 ? -6.083 -37.237 11.613 1.00 43.59 250 LYS A C 1
ATOM 1999 O O . LYS A 1 250 ? -5.927 -36.366 10.731 1.00 43.59 250 LYS A O 1
#

Secondary structure (DSSP, 8-state):
---HHHHHHHHHHHHHHHHTT-GGGGGSHHHHHHHTT--THHHHHHHHHHHHHHHTHHHHHHHHHHH-SS--GGGS-HHHHHHHHHHHHHHHH--S-HHHHHHHHHHHHHHHS-HHHHHHHHHHHHHHHHHTTS-HHHHHHHHHHHHHHHHHHHHHHHHHHHHHHHHHHHHTS----PPP-----------------------------------------------------SSSSTTSSSS--PPP--

Radius of gyration: 36.52 Å; Cα contacts (8 Å, |Δi|>4): 156; chains: 1; bounding box: 92×83×84 Å